Protein AF-A0A5J5EGK9-F1 (afdb_monomer)

pLDDT: mean 75.03, std 22.63, range [30.66, 98.19]

Structure (mmCIF, N/CA/C/O backbone):
data_AF-A0A5J5EGK9-F1
#
_entry.id   AF-A0A5J5EGK9-F1
#
loop_
_atom_site.group_PDB
_atom_site.id
_atom_site.type_symbol
_atom_site.label_atom_id
_atom_site.label_alt_id
_atom_site.label_comp_id
_atom_site.label_asym_id
_atom_site.label_entity_id
_atom_site.label_seq_id
_atom_site.pdbx_PDB_ins_code
_atom_site.Cartn_x
_atom_site.Cartn_y
_atom_site.Cartn_z
_atom_site.occupancy
_atom_site.B_iso_or_equiv
_atom_site.auth_seq_id
_atom_site.auth_comp_id
_atom_site.auth_asym_id
_atom_site.auth_atom_id
_atom_site.pdbx_PDB_model_num
ATOM 1 N N . MET A 1 1 ? -11.110 55.929 84.028 1.00 41.62 1 MET A N 1
ATOM 2 C CA . MET A 1 1 ? -9.892 56.363 83.319 1.00 41.62 1 MET A CA 1
ATOM 3 C C . MET A 1 1 ? -9.262 55.147 82.674 1.00 41.62 1 MET A C 1
ATOM 5 O O . MET A 1 1 ? -8.987 54.174 83.358 1.00 41.62 1 MET A O 1
ATOM 9 N N . GLU A 1 2 ? -9.199 55.216 81.350 1.00 43.38 2 GLU A N 1
ATOM 10 C CA . GLU A 1 2 ? -8.403 54.457 80.381 1.00 43.38 2 GLU A CA 1
ATOM 11 C C . GLU A 1 2 ? -7.395 53.422 80.916 1.00 43.38 2 GLU A C 1
ATOM 13 O O . GLU A 1 2 ? -6.501 53.747 81.693 1.00 43.38 2 GLU A O 1
ATOM 18 N N . LYS A 1 3 ? -7.433 52.211 80.342 1.00 43.94 3 LYS A N 1
ATOM 19 C CA . LYS A 1 3 ? -6.480 51.833 79.281 1.00 43.94 3 LYS A CA 1
ATOM 20 C C . LYS A 1 3 ? -6.901 50.543 78.570 1.00 43.94 3 LYS A C 1
ATOM 22 O O . LYS A 1 3 ? -6.962 49.467 79.154 1.00 43.94 3 LYS A O 1
ATOM 27 N N . SER A 1 4 ? -7.159 50.700 77.275 1.00 43.34 4 SER A N 1
ATOM 28 C CA . SER A 1 4 ? -7.196 49.655 76.257 1.00 43.34 4 SER A CA 1
ATOM 29 C C . SER A 1 4 ? -5.826 48.987 76.116 1.00 43.34 4 SER A C 1
ATOM 31 O O . SER A 1 4 ? -4.813 49.677 75.999 1.00 43.34 4 SER A O 1
ATOM 33 N N . GLY A 1 5 ? -5.801 47.658 76.048 1.00 41.91 5 GLY A N 1
ATOM 34 C CA . GLY A 1 5 ? -4.614 46.868 75.726 1.00 41.91 5 GLY A CA 1
ATOM 35 C C . GLY A 1 5 ? -4.986 45.754 74.757 1.00 41.91 5 GLY A C 1
ATOM 36 O O . GLY A 1 5 ? -5.412 44.680 75.164 1.00 41.91 5 GLY A O 1
ATOM 37 N N . PHE A 1 6 ? -4.867 46.065 73.471 1.00 45.25 6 PHE A N 1
ATOM 38 C CA . PHE A 1 6 ? -5.080 45.196 72.318 1.00 45.25 6 PHE A CA 1
ATOM 39 C C . PHE A 1 6 ? -4.176 43.948 72.409 1.00 45.25 6 PHE A C 1
ATOM 41 O O . PHE A 1 6 ? -2.959 44.080 72.540 1.00 45.25 6 PHE A O 1
ATOM 48 N N . LYS A 1 7 ? -4.748 42.739 72.327 1.00 49.31 7 LYS A N 1
ATOM 49 C CA . LYS A 1 7 ? -3.995 41.490 72.104 1.00 49.31 7 LYS A CA 1
ATOM 50 C C . LYS A 1 7 ? -4.376 40.927 70.729 1.00 49.31 7 LYS A C 1
ATOM 52 O O . LYS A 1 7 ? -5.567 40.741 70.487 1.00 49.31 7 LYS A O 1
ATOM 57 N N . PRO A 1 8 ? -3.409 40.668 69.833 1.00 44.78 8 PRO A N 1
ATOM 58 C CA . PRO A 1 8 ? -3.692 40.178 68.492 1.00 44.78 8 PRO A CA 1
ATOM 59 C C . PRO A 1 8 ? -4.171 38.724 68.530 1.00 44.78 8 PRO A C 1
ATOM 61 O O . PRO A 1 8 ? -3.620 37.878 69.235 1.00 44.78 8 PRO A O 1
ATOM 64 N N . GLN A 1 9 ? -5.211 38.454 67.751 1.00 51.97 9 GLN A N 1
ATOM 65 C CA . GLN A 1 9 ? -5.771 37.129 67.525 1.00 51.97 9 GLN A CA 1
ATOM 66 C C . GLN A 1 9 ? -4.841 36.355 66.568 1.00 51.97 9 GLN A C 1
ATOM 68 O O . GLN A 1 9 ? -4.438 36.914 65.546 1.00 51.97 9 GLN A O 1
ATOM 73 N N . PRO A 1 10 ? -4.457 35.100 66.864 1.00 42.69 10 PRO A N 1
ATOM 74 C CA . PRO A 1 10 ? -3.644 34.312 65.946 1.00 42.69 10 PRO A CA 1
ATOM 75 C C . PRO A 1 10 ? -4.467 33.930 64.710 1.00 42.69 10 PRO A C 1
ATOM 77 O O . PRO A 1 10 ? -5.582 33.422 64.823 1.00 42.69 10 PRO A O 1
ATOM 80 N N . ALA A 1 11 ? -3.900 34.178 63.528 1.00 46.06 11 ALA A N 1
ATOM 81 C CA . ALA A 1 11 ? -4.475 33.774 62.253 1.00 46.06 11 ALA A CA 1
ATOM 82 C C . ALA A 1 11 ? -4.680 32.244 62.210 1.00 46.06 11 ALA A C 1
ATOM 84 O O . ALA A 1 11 ? -3.767 31.500 62.590 1.00 46.06 11 ALA A O 1
ATOM 85 N N . PRO A 1 12 ? -5.833 31.743 61.733 1.00 42.22 12 PRO A N 1
ATOM 86 C CA . PRO A 1 12 ? -5.992 30.320 61.485 1.00 42.22 12 PRO A CA 1
ATOM 87 C C . PRO A 1 12 ? -5.062 29.903 60.341 1.00 42.22 12 PRO A C 1
ATOM 89 O O . PRO A 1 12 ? -5.097 30.455 59.241 1.00 42.22 12 PRO A O 1
ATOM 92 N N . ARG A 1 13 ? -4.200 28.924 60.633 1.00 38.34 13 ARG A N 1
ATOM 93 C CA . ARG A 1 13 ? -3.356 28.230 59.657 1.00 38.34 13 ARG A CA 1
ATOM 94 C C . ARG A 1 13 ? -4.220 27.734 58.499 1.00 38.34 13 ARG A C 1
ATOM 96 O O . ARG A 1 13 ? -5.204 27.035 58.724 1.00 38.34 13 ARG A O 1
ATOM 103 N N . ALA A 1 14 ? -3.803 28.056 57.277 1.00 36.41 14 ALA A N 1
ATOM 104 C CA . ALA A 1 14 ? -4.314 27.435 56.068 1.00 36.41 14 ALA A CA 1
ATOM 105 C C . ALA A 1 14 ? -4.171 25.911 56.191 1.00 36.41 14 ALA A C 1
ATOM 107 O O . ALA A 1 14 ? -3.059 25.384 56.271 1.00 36.41 14 ALA A O 1
ATOM 108 N N . ALA A 1 15 ? -5.301 25.211 56.238 1.00 36.25 15 ALA A N 1
ATOM 109 C CA . ALA A 1 15 ? -5.330 23.779 56.028 1.00 36.25 15 ALA A CA 1
ATOM 110 C C . ALA A 1 15 ? -5.012 23.536 54.549 1.00 36.25 15 ALA A C 1
ATOM 112 O O . ALA A 1 15 ? -5.828 23.821 53.674 1.00 36.25 15 ALA A O 1
ATOM 113 N N . GLN A 1 16 ? -3.809 23.034 54.273 1.00 33.97 16 GLN A N 1
ATOM 114 C CA . GLN A 1 16 ? -3.532 22.333 53.028 1.00 33.97 16 GLN A CA 1
ATOM 115 C C . GLN A 1 16 ? -4.429 21.096 53.008 1.00 33.97 16 GLN A C 1
ATOM 117 O O . GLN A 1 16 ? -4.158 20.105 53.681 1.00 33.97 16 GLN A O 1
ATOM 122 N N . THR A 1 17 ? -5.527 21.180 52.271 1.00 33.84 17 THR A N 1
ATOM 123 C CA . THR A 1 17 ? -6.252 20.004 51.808 1.00 33.84 17 THR A CA 1
ATOM 124 C C . THR A 1 17 ? -5.757 19.736 50.398 1.00 33.84 17 THR A C 1
ATOM 126 O O . THR A 1 17 ? -5.969 20.512 49.472 1.00 33.84 17 THR A O 1
ATOM 129 N N . SER A 1 18 ? -4.980 18.664 50.267 1.00 35.78 18 SER A N 1
ATOM 130 C CA . SER A 1 18 ? -4.624 18.089 48.982 1.00 35.78 18 SER A CA 1
ATOM 131 C C . SER A 1 18 ? -5.895 17.519 48.354 1.00 35.78 18 SER A C 1
ATOM 133 O O . SER A 1 18 ? -6.269 16.377 48.625 1.00 35.78 18 SER A O 1
ATOM 135 N N . GLU A 1 19 ? -6.573 18.301 47.524 1.00 32.28 19 GLU A N 1
ATOM 136 C CA . GLU A 1 19 ? -7.465 17.725 46.528 1.00 32.28 19 GLU A CA 1
ATOM 137 C C . GLU A 1 19 ? -6.589 17.155 45.416 1.00 32.28 19 GLU A C 1
ATOM 139 O O . GLU A 1 19 ? -6.051 17.861 44.563 1.00 32.28 19 GLU A O 1
ATOM 144 N N . VAL A 1 20 ? -6.403 15.837 45.472 1.00 34.94 20 VAL A N 1
ATOM 145 C CA . VAL A 1 20 ? -5.992 15.035 44.325 1.00 34.94 20 VAL A CA 1
ATOM 146 C C . VAL A 1 20 ? -7.117 15.172 43.303 1.00 34.94 20 VAL A C 1
ATOM 148 O O . VAL A 1 20 ? -8.106 14.443 43.334 1.00 34.94 20 VAL A O 1
ATOM 151 N N . GLY A 1 21 ? -6.999 16.193 42.455 1.00 30.66 21 GLY A N 1
ATOM 152 C CA . GLY A 1 21 ? -7.915 16.458 41.361 1.00 30.66 21 GLY A CA 1
ATOM 153 C C . GLY A 1 21 ? -7.884 15.296 40.379 1.00 30.66 21 GLY A C 1
ATOM 154 O O . GLY A 1 21 ? -7.006 15.219 39.520 1.00 30.66 21 GLY A O 1
ATOM 155 N N . GLY A 1 22 ? -8.855 14.391 40.503 1.00 33.22 22 GLY A N 1
ATOM 156 C CA . GLY A 1 22 ? -9.248 13.506 39.419 1.00 33.22 22 GLY A CA 1
ATOM 157 C C . GLY A 1 22 ? -9.642 14.378 38.235 1.00 33.22 22 GLY A C 1
ATOM 158 O O . GLY A 1 22 ? -10.652 15.079 38.277 1.00 33.22 22 GLY A O 1
ATOM 159 N N . SER A 1 23 ? -8.797 14.391 37.207 1.00 33.44 23 SER A N 1
ATOM 160 C CA . SER A 1 23 ? -9.032 15.139 35.978 1.00 33.44 23 SER A CA 1
ATOM 161 C C . SER A 1 23 ? -10.245 14.540 35.265 1.00 33.44 23 SER A C 1
ATOM 163 O O . SER A 1 23 ? -10.144 13.565 34.524 1.00 33.44 23 SER A O 1
ATOM 165 N N . SER A 1 24 ? -11.422 15.099 35.539 1.00 36.22 24 SER A N 1
ATOM 166 C CA . SER A 1 24 ? -12.621 14.874 34.743 1.00 36.22 24 SER A CA 1
ATOM 167 C C . SER A 1 24 ? -12.403 15.548 33.392 1.00 36.22 24 SER A C 1
ATOM 169 O O . SER A 1 24 ? -12.547 16.765 33.266 1.00 36.22 24 SER A O 1
ATOM 171 N N . PHE A 1 25 ? -12.043 14.765 32.377 1.00 38.03 25 PHE A N 1
ATOM 172 C CA . PHE A 1 25 ? -12.014 15.234 30.997 1.00 38.03 25 PHE A CA 1
ATOM 173 C C . PHE A 1 25 ? -13.443 15.561 30.546 1.00 38.03 25 PHE A C 1
ATOM 175 O O . PHE A 1 25 ? -14.238 14.679 30.228 1.00 38.03 25 PHE A O 1
ATOM 182 N N . ILE A 1 26 ? -13.778 16.851 30.532 1.00 38.06 26 ILE A N 1
ATOM 183 C CA . ILE A 1 26 ? -14.996 17.362 29.905 1.00 38.06 26 ILE A CA 1
ATOM 184 C C . ILE A 1 26 ? -14.695 17.523 28.414 1.00 38.06 26 ILE A C 1
ATOM 186 O O . ILE A 1 26 ? -14.040 18.480 28.004 1.00 38.06 26 ILE A O 1
ATOM 190 N N . VAL A 1 27 ? -15.175 16.591 27.593 1.00 39.44 27 VAL A N 1
ATOM 191 C CA . VAL A 1 27 ? -15.172 16.754 26.135 1.00 39.44 27 VAL A CA 1
ATOM 192 C C . VAL A 1 27 ? -16.371 17.629 25.766 1.00 39.44 27 VAL A C 1
ATOM 194 O O . VAL A 1 27 ? -17.510 17.169 25.770 1.00 39.44 27 VAL A O 1
ATOM 197 N N . ARG A 1 28 ? -16.137 18.917 25.483 1.00 35.97 28 ARG A N 1
ATOM 198 C CA . ARG A 1 28 ? -17.169 19.803 24.925 1.00 35.97 28 ARG A CA 1
ATOM 199 C C . ARG A 1 28 ? -17.308 19.528 23.430 1.00 35.97 28 ARG A C 1
ATOM 201 O O . ARG A 1 28 ? -16.495 19.995 22.639 1.00 35.97 28 ARG A O 1
ATOM 208 N N . PHE A 1 29 ? -18.359 18.811 23.047 1.00 37.28 29 PHE A N 1
ATOM 209 C CA . PHE A 1 29 ? -18.823 18.800 21.664 1.00 37.28 29 PHE A CA 1
ATOM 210 C C . PHE A 1 29 ? -19.570 20.104 21.394 1.00 37.28 29 PHE A C 1
ATOM 212 O O . PHE A 1 29 ? -20.720 20.267 21.794 1.00 37.28 29 PHE A O 1
ATOM 219 N N . THR A 1 30 ? -18.933 21.053 20.712 1.00 34.50 30 THR A N 1
ATOM 220 C CA . THR A 1 30 ? -19.665 22.161 20.094 1.00 34.50 30 THR A CA 1
ATOM 221 C C . THR A 1 30 ? -20.357 21.633 18.844 1.00 34.50 30 THR A C 1
ATOM 223 O O . THR A 1 30 ? -19.781 21.637 17.756 1.00 34.50 30 THR A O 1
ATOM 226 N N . SER A 1 31 ? -21.584 21.143 19.010 1.00 34.41 31 SER A N 1
ATOM 227 C CA . SER A 1 31 ? -22.504 20.939 17.897 1.00 34.41 31 SER A CA 1
ATOM 228 C C . SER A 1 31 ? -23.078 22.295 17.486 1.00 34.41 31 SER A C 1
ATOM 230 O O . SER A 1 31 ? -23.705 22.995 18.283 1.00 34.41 31 SER A O 1
ATOM 232 N N . LEU A 1 32 ? -22.830 22.695 16.240 1.00 44.56 32 LEU A N 1
ATOM 233 C CA . LEU A 1 32 ? -23.492 23.829 15.606 1.00 44.56 32 LEU A CA 1
ATOM 234 C C . LEU A 1 32 ? -24.955 23.458 15.337 1.00 44.56 32 LEU A C 1
ATOM 236 O O . LEU A 1 32 ? -25.253 22.824 14.331 1.00 44.56 32 LEU A O 1
ATOM 240 N N . SER A 1 33 ? -25.843 23.855 16.249 1.00 39.38 33 SER A N 1
ATOM 241 C CA . SER A 1 33 ? -27.171 24.457 16.017 1.00 39.38 33 SER A CA 1
ATOM 242 C C . SER A 1 33 ? -28.180 24.065 17.105 1.00 39.38 33 SER A C 1
ATOM 244 O O . SER A 1 33 ? -28.499 22.901 17.292 1.00 39.38 33 SER A O 1
ATOM 246 N N . MET A 1 34 ? -28.644 25.107 17.806 1.00 48.09 34 MET A N 1
ATOM 247 C CA . MET A 1 34 ? -29.865 25.229 18.612 1.00 48.09 34 MET A CA 1
ATOM 248 C C . MET A 1 34 ? -30.328 24.008 19.417 1.00 48.09 34 MET A C 1
ATOM 250 O O . MET A 1 34 ? -31.012 23.153 18.871 1.00 48.09 34 MET A O 1
ATOM 254 N N . LEU A 1 35 ? -30.095 24.027 20.736 1.00 41.25 35 LEU A N 1
ATOM 255 C CA . LEU A 1 35 ? -31.026 23.518 21.754 1.00 41.25 35 LEU A CA 1
ATOM 256 C C . LEU A 1 35 ? -30.636 24.042 23.149 1.00 41.25 35 LEU A C 1
ATOM 258 O O . LEU A 1 35 ? -29.490 24.410 23.393 1.00 41.25 35 LEU A O 1
ATOM 262 N N . ASP A 1 36 ? -31.655 24.149 23.997 1.00 39.81 36 ASP A N 1
ATOM 263 C CA . ASP A 1 36 ? -31.731 24.815 25.298 1.00 39.81 36 ASP A CA 1
ATOM 264 C C . ASP A 1 36 ? -30.533 24.661 26.248 1.00 39.81 36 ASP A C 1
ATOM 266 O O . ASP A 1 36 ? -30.006 23.577 26.486 1.00 39.81 36 ASP A O 1
ATOM 270 N N . THR A 1 37 ? -30.195 25.768 26.913 1.00 47.00 37 THR A N 1
ATOM 271 C CA . THR A 1 37 ? -29.187 25.881 27.974 1.00 47.00 37 THR A CA 1
ATOM 272 C C . THR A 1 37 ? -29.644 25.230 29.283 1.00 47.00 37 THR A C 1
ATOM 274 O O . THR A 1 37 ? -29.945 25.916 30.262 1.00 47.00 37 THR A O 1
ATOM 277 N N . ASN A 1 38 ? -29.681 23.900 29.317 1.00 48.16 38 ASN A N 1
ATOM 278 C CA . ASN A 1 38 ? -29.778 23.128 30.560 1.00 48.16 38 ASN A CA 1
ATOM 279 C C . ASN A 1 38 ? -28.818 21.922 30.539 1.00 48.16 38 ASN A C 1
ATOM 281 O O . ASN A 1 38 ? -29.156 20.817 30.968 1.00 48.16 38 ASN A O 1
ATOM 285 N N . ASP A 1 39 ? -27.611 22.145 30.010 1.00 51.91 39 ASP A N 1
ATOM 286 C CA . ASP A 1 39 ? -26.565 21.134 29.852 1.00 51.91 39 ASP A CA 1
ATOM 287 C C . ASP A 1 39 ? -26.000 20.707 31.210 1.00 51.91 39 ASP A C 1
ATOM 289 O O . ASP A 1 39 ? -25.042 21.277 31.743 1.00 51.91 39 ASP A O 1
ATOM 293 N N . LYS A 1 40 ? -26.572 19.640 31.771 1.00 54.06 40 LYS A N 1
ATOM 294 C CA . LYS A 1 40 ? -25.811 18.789 32.685 1.00 54.06 40 LYS A CA 1
ATOM 295 C C . LYS A 1 40 ? -24.644 18.199 31.888 1.00 54.06 40 LYS A C 1
ATOM 297 O O . LYS A 1 40 ? -24.883 17.691 30.795 1.00 54.06 40 LYS A O 1
ATOM 302 N N . PRO A 1 41 ? -23.404 18.229 32.405 1.00 54.59 41 PRO A N 1
ATOM 303 C CA . PRO A 1 41 ? -22.287 17.589 31.730 1.00 54.59 41 PRO A CA 1
ATOM 304 C C . PRO A 1 41 ? -22.597 16.099 31.567 1.00 54.59 41 PRO A C 1
ATOM 306 O O . PRO A 1 41 ? -22.691 15.365 32.552 1.00 54.59 41 PRO A O 1
ATOM 309 N N . THR A 1 42 ? -22.792 15.667 30.324 1.00 56.66 42 THR A N 1
ATOM 310 C CA . THR A 1 42 ? -22.979 14.261 29.974 1.00 56.66 42 THR A CA 1
ATOM 311 C C . THR A 1 42 ? -21.678 13.536 30.286 1.00 56.66 42 THR A C 1
ATOM 313 O O . THR A 1 42 ? -20.668 13.717 29.606 1.00 56.66 42 THR A O 1
ATOM 316 N N . THR A 1 43 ? -21.660 12.758 31.363 1.00 64.12 43 THR A N 1
ATOM 317 C CA . THR A 1 43 ? -20.511 11.918 31.697 1.00 64.12 43 THR A CA 1
ATOM 318 C C . THR A 1 43 ? -20.403 10.797 30.667 1.00 64.12 43 THR A C 1
ATOM 320 O O . THR A 1 43 ? -21.417 10.247 30.238 1.00 64.12 43 THR A O 1
ATOM 323 N N . ILE A 1 44 ? -19.177 10.437 30.268 1.00 64.00 44 ILE A N 1
ATOM 324 C CA . ILE A 1 44 ? -18.921 9.382 29.264 1.00 64.00 44 ILE A CA 1
ATOM 325 C C . ILE A 1 44 ? -19.618 8.059 29.636 1.00 64.00 44 ILE A C 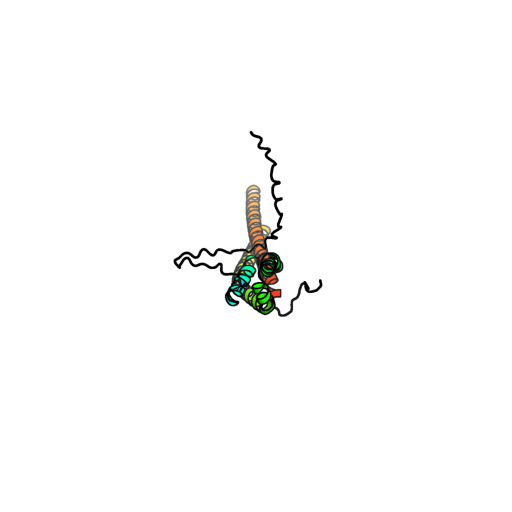1
ATOM 327 O O . ILE A 1 44 ? -20.024 7.303 28.760 1.00 64.00 44 ILE A O 1
ATOM 331 N N . ASP A 1 45 ? -19.851 7.813 30.926 1.00 66.44 45 ASP A N 1
ATOM 332 C CA . ASP A 1 45 ? -20.572 6.637 31.423 1.00 66.44 45 ASP A CA 1
ATOM 333 C C . ASP A 1 45 ? -22.058 6.569 31.021 1.00 66.44 45 ASP A C 1
ATOM 335 O O . ASP A 1 45 ? -22.670 5.510 31.145 1.00 66.44 45 ASP A O 1
ATOM 339 N N . THR A 1 46 ? -22.641 7.669 30.540 1.00 75.44 46 THR A N 1
ATOM 340 C CA . THR A 1 46 ? -24.026 7.728 30.033 1.00 75.44 46 THR A CA 1
ATOM 341 C C . THR A 1 46 ? -24.117 7.584 28.513 1.00 75.44 46 THR A C 1
ATOM 343 O O . THR A 1 46 ? -25.218 7.549 27.964 1.00 75.44 46 THR A O 1
ATOM 346 N N . ILE A 1 47 ? -22.973 7.481 27.826 1.00 81.25 47 ILE A N 1
ATOM 347 C CA . ILE A 1 47 ? -22.920 7.291 26.377 1.00 81.25 47 ILE A CA 1
ATOM 348 C C . ILE A 1 47 ? -23.356 5.852 26.039 1.00 81.25 47 ILE A C 1
ATOM 350 O O . ILE A 1 47 ? -22.827 4.903 26.625 1.00 81.25 47 ILE A O 1
ATOM 354 N N . PRO A 1 48 ? -24.287 5.666 25.083 1.00 87.19 48 PRO A N 1
ATOM 355 C CA . PRO A 1 48 ? -24.660 4.353 24.568 1.00 87.19 48 PRO A CA 1
ATOM 356 C C . PRO A 1 48 ? -23.454 3.526 24.108 1.00 87.19 48 PRO A C 1
ATOM 358 O O . PRO A 1 48 ? -22.495 4.053 23.538 1.00 87.19 48 PRO A O 1
ATOM 361 N N . VAL A 1 49 ? -23.518 2.210 24.317 1.00 86.44 49 VAL A N 1
ATOM 362 C CA . VAL A 1 49 ? -22.430 1.278 23.974 1.00 86.44 49 VAL A CA 1
ATOM 363 C C . VAL A 1 49 ? -22.075 1.355 22.490 1.00 86.44 49 VAL A C 1
ATOM 365 O O . VAL A 1 49 ? -20.899 1.285 22.139 1.00 86.44 49 VAL A O 1
ATOM 368 N N . GLU A 1 50 ? -23.065 1.553 21.627 1.00 88.44 50 GLU A N 1
ATOM 369 C CA . GLU A 1 50 ? -22.902 1.674 20.178 1.00 88.44 50 GLU A CA 1
ATOM 370 C C . GLU A 1 50 ? -22.015 2.874 19.821 1.00 88.44 50 GLU A C 1
ATOM 372 O O . GLU A 1 50 ? -21.076 2.744 19.039 1.00 88.44 50 GLU A O 1
ATOM 377 N N . ILE A 1 51 ? -22.239 4.015 20.479 1.00 89.31 51 ILE A N 1
ATOM 378 C CA . ILE A 1 51 ? -21.439 5.227 20.271 1.00 89.31 51 ILE A CA 1
ATOM 379 C C . ILE A 1 51 ? -20.013 5.021 20.801 1.00 89.31 51 ILE A C 1
ATOM 381 O O . ILE A 1 51 ? -19.052 5.434 20.154 1.00 89.31 51 ILE A O 1
ATOM 385 N N . LEU A 1 52 ? -19.843 4.334 21.937 1.00 88.25 52 LEU A N 1
ATOM 386 C CA . LEU A 1 52 ? -18.511 3.989 22.452 1.00 88.25 52 LEU A CA 1
ATOM 387 C C . LEU A 1 52 ? -17.747 3.062 21.494 1.00 88.25 52 LEU A C 1
ATOM 389 O O . LEU A 1 52 ? -16.549 3.253 21.291 1.00 88.25 52 LEU A O 1
ATOM 393 N N . LEU A 1 53 ? -18.418 2.081 20.883 1.00 89.62 53 LEU A N 1
ATOM 394 C CA . LEU A 1 53 ? -17.812 1.200 19.879 1.00 89.62 53 LEU A CA 1
ATOM 395 C C . LEU A 1 53 ? -17.358 1.972 18.639 1.00 89.62 53 LEU A C 1
ATOM 397 O O . LEU A 1 53 ? -16.285 1.681 18.106 1.00 89.62 53 LEU A O 1
ATOM 401 N N . ASP A 1 54 ? -18.137 2.955 18.199 1.00 90.31 54 ASP A N 1
ATOM 402 C CA . ASP A 1 54 ? -17.781 3.778 17.046 1.00 90.31 54 ASP A CA 1
ATOM 403 C C . ASP A 1 54 ? -16.632 4.743 17.360 1.00 90.31 54 ASP A C 1
ATOM 405 O O . ASP A 1 54 ? -15.708 4.848 16.556 1.00 90.31 54 ASP A O 1
ATOM 409 N N . ILE A 1 55 ? -16.592 5.340 18.557 1.00 89.75 55 ILE A N 1
ATOM 410 C CA . ILE A 1 55 ? -15.432 6.127 19.012 1.00 89.75 55 ILE A CA 1
ATOM 411 C C . ILE A 1 55 ? -14.166 5.262 19.008 1.00 89.75 55 ILE A C 1
ATOM 413 O O . ILE A 1 55 ? -13.145 5.659 18.451 1.00 89.75 55 ILE A O 1
ATOM 417 N N . ILE A 1 56 ? -14.222 4.059 19.589 1.00 88.81 56 ILE A N 1
ATOM 418 C CA . ILE A 1 56 ? -13.065 3.153 19.625 1.00 88.81 56 ILE A CA 1
ATOM 419 C C . ILE A 1 56 ? -12.664 2.730 18.202 1.00 88.81 56 ILE A C 1
ATOM 421 O O . ILE A 1 56 ? -11.473 2.646 17.914 1.00 88.81 56 ILE A O 1
ATOM 425 N N . ALA A 1 57 ? -13.620 2.486 17.300 1.00 89.56 57 ALA A N 1
ATOM 426 C CA . ALA A 1 57 ? -13.315 2.175 15.903 1.00 89.56 57 ALA A CA 1
ATOM 427 C C . ALA A 1 57 ? -12.590 3.326 15.198 1.00 89.56 57 ALA A C 1
ATOM 429 O O . ALA A 1 57 ? -11.613 3.076 14.497 1.00 89.56 57 ALA A O 1
ATOM 430 N N . VAL A 1 58 ? -13.027 4.571 15.409 1.00 89.38 58 VAL A N 1
ATOM 431 C CA . VAL A 1 58 ? -12.358 5.759 14.858 1.00 89.38 58 VAL A CA 1
ATOM 432 C C . VAL A 1 58 ? -10.925 5.859 15.379 1.00 89.38 58 VAL A C 1
ATOM 434 O O . VAL A 1 58 ? -10.004 5.981 14.577 1.00 89.38 58 VAL A O 1
ATOM 437 N N . LEU A 1 59 ? -10.719 5.699 16.689 1.00 87.31 59 LEU A N 1
ATOM 438 C CA . LEU A 1 59 ? -9.379 5.713 17.292 1.00 87.31 59 LEU A CA 1
ATOM 439 C C . LEU A 1 59 ? -8.473 4.597 16.749 1.00 87.31 59 LEU A C 1
ATOM 441 O O . LEU A 1 59 ? -7.266 4.777 16.619 1.00 87.31 59 LEU A O 1
ATOM 445 N N . LEU A 1 60 ? -9.040 3.435 16.417 1.00 85.75 60 LEU A N 1
ATOM 446 C CA . LEU A 1 60 ? -8.291 2.356 15.771 1.00 85.75 60 LEU A CA 1
ATOM 447 C C . LEU A 1 60 ? -7.931 2.684 14.315 1.00 85.75 60 LEU A C 1
ATOM 449 O O . LEU A 1 60 ? -6.926 2.173 13.829 1.00 85.75 60 LEU A O 1
ATOM 453 N N . HIS A 1 61 ? -8.719 3.512 13.622 1.00 83.00 61 HIS A N 1
ATOM 454 C CA . HIS A 1 61 ? -8.458 3.911 12.235 1.00 83.00 61 HIS A CA 1
ATOM 455 C C . HIS A 1 61 ? -7.368 4.982 12.092 1.00 83.00 61 HIS A C 1
ATOM 457 O O . HIS A 1 61 ? -6.706 4.991 11.053 1.00 83.00 61 HIS A O 1
ATOM 463 N N . GLU A 1 62 ? -7.162 5.847 13.093 1.00 76.69 62 GLU A N 1
ATOM 464 C CA . GLU A 1 62 ? -6.214 6.977 13.018 1.00 76.69 62 GLU A CA 1
ATOM 465 C C . GLU A 1 62 ? -4.744 6.539 12.867 1.00 76.69 62 GLU A C 1
ATOM 467 O O . GLU A 1 62 ? -4.032 7.093 12.036 1.00 76.69 62 GLU A O 1
ATOM 472 N N . GLU A 1 63 ? -4.309 5.495 13.580 1.00 69.00 63 GLU A N 1
ATOM 473 C CA . GLU A 1 63 ? -2.884 5.104 13.675 1.00 69.00 63 GLU A CA 1
ATOM 474 C C . GLU A 1 63 ? -2.553 3.757 13.011 1.00 69.00 63 GLU A C 1
ATOM 476 O O . GLU A 1 63 ? -1.499 3.156 13.227 1.00 69.00 63 GLU A O 1
ATOM 481 N N . LEU A 1 64 ? -3.459 3.238 12.183 1.00 64.69 64 LEU A N 1
ATOM 482 C CA . LEU A 1 64 ? -3.283 1.945 11.507 1.00 64.69 64 LEU A CA 1
ATOM 483 C C . LEU A 1 64 ? -2.124 1.927 10.496 1.00 64.69 64 LEU A C 1
ATOM 485 O O . LEU A 1 64 ? -1.686 0.850 10.083 1.00 64.69 64 LEU A O 1
ATOM 489 N N . ASP A 1 65 ? -1.640 3.099 10.086 1.00 64.50 65 ASP A N 1
ATOM 490 C CA . ASP A 1 65 ? -0.501 3.227 9.178 1.00 64.50 65 ASP A CA 1
ATOM 491 C C . ASP A 1 65 ? 0.852 3.030 9.890 1.00 64.50 65 ASP A C 1
ATOM 493 O O . ASP A 1 65 ? 1.778 2.525 9.254 1.00 64.50 65 ASP A O 1
ATOM 497 N N . ASP A 1 66 ? 0.918 3.269 11.207 1.00 62.25 66 ASP A N 1
ATOM 498 C CA . ASP A 1 66 ? 2.123 3.142 12.050 1.00 62.25 66 ASP A CA 1
ATOM 499 C C . ASP A 1 66 ? 2.146 1.839 12.882 1.00 62.25 66 ASP A C 1
ATOM 501 O O . ASP A 1 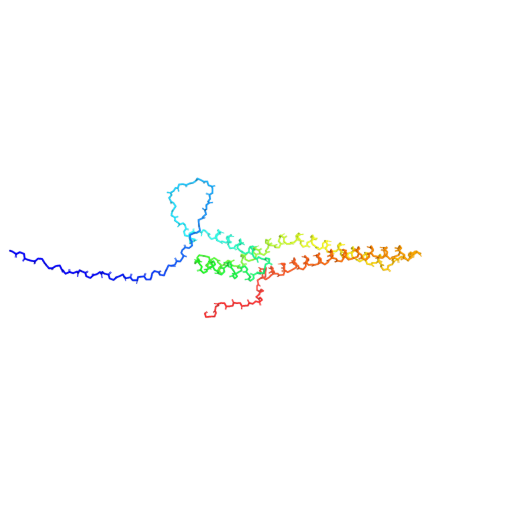66 ? 2.947 1.656 13.807 1.00 62.25 66 ASP A O 1
ATOM 505 N N . GLY A 1 67 ? 1.273 0.892 12.524 1.00 62.00 67 GLY A N 1
ATOM 506 C CA . GLY A 1 67 ? 1.193 -0.445 13.106 1.00 62.00 67 GLY A CA 1
ATOM 507 C C . GLY A 1 67 ? 0.139 -0.590 14.206 1.00 62.00 67 GLY A C 1
ATOM 508 O O . GLY A 1 67 ? -0.131 0.306 14.999 1.00 62.00 67 GLY A O 1
ATOM 509 N N . ASN A 1 68 ? -0.453 -1.782 14.283 1.00 64.06 68 ASN A N 1
ATOM 510 C CA . ASN A 1 68 ? -1.592 -2.073 15.159 1.00 64.06 68 ASN A CA 1
ATOM 511 C C . ASN A 1 68 ? -1.338 -1.818 16.650 1.00 64.06 68 ASN A C 1
ATOM 513 O O . ASN A 1 68 ? -2.243 -1.398 17.373 1.00 64.06 68 ASN A O 1
ATOM 517 N N . ASP A 1 69 ? -0.121 -2.098 17.115 1.00 69.44 69 ASP A N 1
ATOM 518 C CA . ASP A 1 69 ? 0.245 -1.924 18.522 1.00 69.44 69 ASP A CA 1
ATOM 519 C C . ASP A 1 69 ? 0.309 -0.441 18.905 1.00 69.44 69 ASP A C 1
ATOM 521 O O . ASP A 1 69 ? 0.075 -0.090 20.063 1.00 69.44 69 ASP A O 1
ATOM 525 N N . THR A 1 70 ? 0.564 0.437 17.932 1.00 73.94 70 THR A N 1
ATOM 526 C CA . THR A 1 70 ? 0.624 1.888 18.116 1.00 73.94 70 THR A CA 1
ATOM 527 C C . THR A 1 70 ? -0.760 2.442 18.439 1.00 73.94 70 THR A C 1
ATOM 529 O O . THR A 1 70 ? -0.924 3.061 19.490 1.00 73.94 70 THR A O 1
ATOM 532 N N . ALA A 1 71 ? -1.777 2.113 17.635 1.00 75.88 71 ALA A N 1
ATOM 533 C CA . ALA A 1 71 ? -3.155 2.557 17.864 1.00 75.88 71 ALA A CA 1
ATOM 534 C C . ALA A 1 71 ? -3.681 2.138 19.250 1.00 75.88 71 ALA A C 1
ATOM 536 O O . ALA A 1 71 ? -4.255 2.935 19.999 1.00 75.88 71 ALA A O 1
ATOM 537 N N . ILE A 1 72 ? -3.430 0.880 19.632 1.00 81.12 72 ILE A N 1
ATOM 538 C CA . ILE A 1 72 ? -3.863 0.354 20.930 1.00 81.12 72 ILE A CA 1
ATOM 539 C C . ILE A 1 72 ? -3.124 1.053 22.074 1.00 81.12 72 ILE A C 1
ATOM 541 O O . ILE A 1 72 ? -3.752 1.452 23.057 1.00 81.12 72 ILE A O 1
ATOM 545 N N . ARG A 1 73 ? -1.802 1.209 21.964 1.00 81.94 73 ARG A N 1
ATOM 546 C CA . ARG A 1 73 ? -0.974 1.785 23.027 1.00 81.94 73 ARG A CA 1
ATOM 547 C C . ARG A 1 73 ? -1.221 3.278 23.223 1.00 81.94 73 ARG A C 1
ATOM 549 O O . ARG A 1 73 ? -1.253 3.723 24.366 1.00 81.94 73 ARG A O 1
ATOM 556 N N . ILE A 1 74 ? -1.372 4.031 22.137 1.00 82.25 74 ILE A N 1
ATOM 557 C CA . ILE A 1 74 ? -1.464 5.495 22.177 1.00 82.25 74 ILE A CA 1
ATOM 558 C C . ILE A 1 74 ? -2.891 5.958 22.473 1.00 82.25 74 ILE A C 1
ATOM 560 O O . ILE A 1 74 ? -3.067 6.879 23.266 1.00 82.25 74 ILE A O 1
ATOM 564 N N . HIS A 1 75 ? -3.910 5.306 21.907 1.00 83.38 75 HIS A N 1
ATOM 565 C CA . HIS A 1 75 ? -5.290 5.786 22.027 1.00 83.38 75 HIS A CA 1
ATOM 566 C C . HIS A 1 75 ? -6.130 4.911 22.948 1.00 83.38 75 HIS A C 1
ATOM 568 O O . HIS A 1 75 ? -6.769 5.404 23.879 1.00 83.38 75 HIS A O 1
ATOM 574 N N . ILE A 1 76 ? -6.118 3.595 22.725 1.00 84.56 76 ILE A N 1
ATOM 575 C CA . ILE A 1 76 ? -7.070 2.707 23.398 1.00 84.56 76 ILE A CA 1
ATOM 576 C C . ILE A 1 76 ? -6.722 2.500 24.870 1.00 84.56 76 ILE A C 1
ATOM 578 O O . ILE A 1 76 ? -7.619 2.541 25.712 1.00 84.56 76 ILE A O 1
ATOM 582 N N . LEU A 1 77 ? -5.449 2.282 25.213 1.00 85.31 77 LEU A N 1
ATOM 583 C CA . LEU A 1 77 ? -5.046 2.086 26.607 1.00 85.31 77 LEU A CA 1
ATOM 584 C C . LEU A 1 77 ? -5.369 3.316 27.474 1.00 85.31 77 LEU A C 1
ATOM 586 O O . LEU A 1 77 ? -6.091 3.139 28.460 1.00 85.31 77 LEU A O 1
ATOM 590 N N . PRO A 1 78 ? -4.961 4.552 27.121 1.00 85.69 78 PRO A N 1
ATOM 591 C CA . PRO A 1 78 ? -5.332 5.730 27.903 1.00 85.69 78 PRO A CA 1
ATOM 592 C C . PRO A 1 78 ? -6.845 5.924 28.002 1.00 85.69 78 PRO A C 1
ATOM 594 O O . PRO A 1 78 ? -7.355 6.219 29.082 1.00 85.69 78 PRO A O 1
ATOM 597 N N . PHE A 1 79 ? -7.583 5.681 26.914 1.00 84.31 79 PHE A N 1
ATOM 598 C CA . PHE A 1 79 ? -9.037 5.834 26.912 1.00 84.31 79 PHE A CA 1
ATOM 599 C C . PHE A 1 79 ? -9.737 4.823 27.833 1.00 84.31 79 PHE A C 1
ATOM 601 O O . PHE A 1 79 ? -10.668 5.177 28.559 1.00 84.31 79 PHE A O 1
ATOM 608 N N . ARG A 1 80 ? -9.236 3.582 27.892 1.00 86.62 80 ARG A N 1
ATOM 609 C CA . ARG A 1 80 ? -9.698 2.563 28.850 1.00 86.62 80 ARG A CA 1
ATOM 610 C C . ARG A 1 80 ? -9.396 2.939 30.298 1.00 86.62 80 ARG A C 1
ATOM 612 O O . ARG A 1 80 ? -10.216 2.654 31.165 1.00 86.62 80 ARG A O 1
ATOM 619 N N . HIS A 1 81 ? -8.238 3.542 30.569 1.00 84.06 81 HIS A N 1
ATOM 620 C CA . HIS A 1 81 ? -7.883 3.990 31.919 1.00 84.06 81 HIS A CA 1
ATOM 621 C C . HIS A 1 81 ? -8.715 5.194 32.369 1.00 84.06 81 HIS A C 1
ATOM 623 O O . HIS A 1 81 ? -9.052 5.294 33.545 1.00 84.06 81 HIS A O 1
ATOM 629 N N . ALA A 1 82 ? -9.073 6.078 31.438 1.00 83.44 82 ALA A N 1
ATOM 630 C CA . ALA A 1 82 ? -9.867 7.267 31.723 1.00 83.44 82 ALA A CA 1
ATOM 631 C C . ALA A 1 82 ? -11.372 6.979 31.880 1.00 83.44 82 ALA A C 1
ATOM 633 O O . ALA A 1 82 ? -12.063 7.751 32.542 1.00 83.44 82 ALA A O 1
ATOM 634 N N . CYS A 1 83 ? -11.897 5.897 31.288 1.00 83.75 83 CYS A N 1
ATOM 635 C CA . CYS A 1 83 ? -13.329 5.600 31.300 1.00 83.75 83 CYS A CA 1
ATOM 636 C C . CYS A 1 83 ? -13.657 4.121 31.619 1.00 83.75 83 CYS A C 1
ATOM 638 O O . CYS A 1 83 ? -13.406 3.228 30.799 1.00 83.75 83 CYS A O 1
ATOM 640 N N . PRO A 1 84 ? -14.332 3.841 32.754 1.00 86.19 84 PRO A N 1
ATOM 641 C CA . PRO A 1 84 ? -14.781 2.493 33.106 1.00 86.19 84 PRO A CA 1
ATOM 642 C C . PRO A 1 84 ? -15.755 1.874 32.093 1.00 86.19 84 PRO A C 1
ATOM 644 O O . PRO A 1 84 ? -15.706 0.664 31.856 1.00 86.19 84 PRO A O 1
ATOM 647 N N . ALA A 1 85 ? -16.639 2.671 31.479 1.00 86.38 85 ALA A N 1
ATOM 648 C CA . ALA A 1 85 ? -17.538 2.178 30.435 1.00 86.38 85 ALA A CA 1
ATOM 649 C C . ALA A 1 85 ? -16.760 1.662 29.214 1.00 86.38 85 ALA A C 1
ATOM 651 O O . ALA A 1 85 ? -17.025 0.554 28.747 1.00 86.38 85 ALA A O 1
ATOM 652 N N . VAL A 1 86 ? -15.735 2.394 28.770 1.00 86.12 86 VAL A N 1
ATOM 653 C CA . VAL A 1 86 ? -14.839 1.981 27.677 1.00 86.12 86 VAL A CA 1
ATOM 654 C C . VAL A 1 86 ? -14.079 0.709 28.037 1.00 86.12 86 VAL A C 1
ATOM 656 O O . VAL A 1 86 ? -13.982 -0.194 27.207 1.00 86.12 86 VAL A O 1
ATOM 659 N N . LEU A 1 87 ? -13.576 0.586 29.271 1.00 87.00 87 LEU A N 1
ATOM 660 C CA . LEU A 1 87 ? -12.923 -0.642 29.730 1.00 87.00 87 LEU A CA 1
ATOM 661 C C . LEU A 1 87 ? -13.855 -1.858 29.610 1.00 87.00 87 LEU A C 1
ATOM 663 O O . LEU A 1 87 ? -13.431 -2.900 29.099 1.00 87.00 87 LEU A O 1
ATOM 667 N N . ARG A 1 88 ? -15.116 -1.729 30.042 1.00 87.56 88 ARG A N 1
ATOM 668 C CA . ARG A 1 88 ? -16.119 -2.797 29.905 1.00 87.56 88 ARG A CA 1
ATOM 669 C C . ARG A 1 88 ? -16.363 -3.122 28.434 1.00 87.56 88 ARG A C 1
ATOM 671 O O . ARG A 1 88 ? -16.184 -4.271 28.038 1.00 87.56 88 ARG A O 1
ATOM 678 N N . VAL A 1 89 ? -16.682 -2.116 27.619 1.00 87.38 89 VAL A N 1
ATOM 679 C CA . VAL A 1 89 ? -16.948 -2.288 26.182 1.00 87.38 89 VAL A CA 1
ATOM 680 C C . VAL A 1 89 ? -15.774 -2.974 25.481 1.00 87.38 89 VAL A C 1
ATOM 682 O O . VAL A 1 89 ? -15.967 -3.963 24.777 1.00 87.38 89 VAL A O 1
ATOM 685 N N . TRP A 1 90 ? -14.542 -2.531 25.731 1.00 87.06 90 TRP A N 1
ATOM 686 C CA . TRP A 1 90 ? -13.342 -3.146 25.166 1.00 87.06 90 TRP A CA 1
ATOM 687 C C . TRP A 1 90 ? -13.188 -4.616 25.573 1.00 87.06 90 TRP A C 1
ATOM 689 O O . TRP A 1 90 ? -12.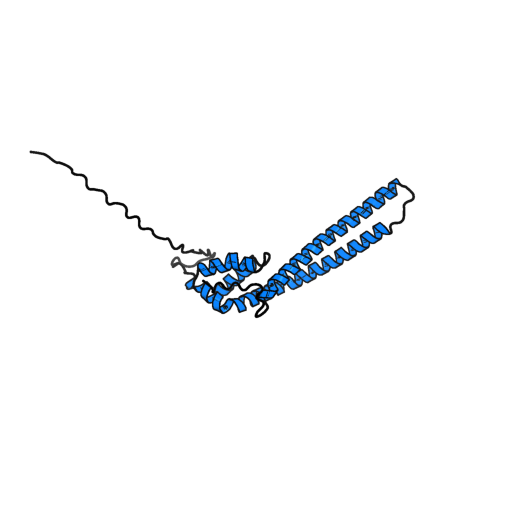900 -5.474 24.737 1.00 87.06 90 TRP A O 1
ATOM 699 N N . THR A 1 91 ? -13.407 -4.926 26.850 1.00 87.00 91 THR A N 1
ATOM 700 C CA . THR A 1 91 ? -13.261 -6.291 27.376 1.00 87.00 91 THR A CA 1
ATOM 701 C C . THR A 1 91 ? -14.224 -7.266 26.693 1.00 87.00 91 THR A C 1
ATOM 703 O O . THR A 1 91 ? -13.819 -8.376 26.348 1.00 87.00 91 THR A O 1
ATOM 706 N N . PHE A 1 92 ? -15.464 -6.844 26.428 1.00 86.44 92 PHE A N 1
ATOM 707 C CA . PHE A 1 92 ? -16.481 -7.699 25.807 1.00 86.44 92 PHE A CA 1
ATOM 708 C C . PHE A 1 92 ? -16.446 -7.699 24.272 1.00 86.44 92 PHE A C 1
ATOM 710 O O . PHE A 1 92 ? -16.738 -8.726 23.659 1.00 86.44 92 PHE A O 1
ATOM 717 N N . HIS A 1 93 ? -16.068 -6.585 23.637 1.00 86.38 93 HIS A N 1
ATOM 718 C CA . HIS A 1 93 ? -16.253 -6.393 22.193 1.00 86.38 93 HIS A CA 1
ATOM 719 C C . HIS A 1 93 ? -14.960 -6.247 21.384 1.00 86.38 93 HIS A C 1
ATOM 721 O O . HIS A 1 93 ? -15.034 -6.250 20.156 1.00 86.38 93 HIS A O 1
ATOM 727 N N . SER A 1 94 ? -13.781 -6.168 22.015 1.00 86.69 94 SER A N 1
ATOM 728 C CA . SER A 1 94 ? -12.500 -5.923 21.318 1.00 86.69 94 SER A CA 1
ATOM 729 C C . SER A 1 94 ? -12.270 -6.832 20.113 1.00 86.69 94 SER A C 1
ATOM 731 O O . SER A 1 94 ? -11.920 -6.343 19.049 1.00 86.69 94 SER A O 1
ATOM 733 N N . LYS A 1 95 ? -12.519 -8.143 20.219 1.00 84.56 95 LYS A N 1
ATOM 734 C CA . LYS A 1 95 ? -12.330 -9.071 19.088 1.00 84.56 95 LYS A CA 1
ATOM 735 C C . LYS A 1 95 ? -13.228 -8.743 17.895 1.00 84.56 95 LYS A C 1
ATOM 737 O O . LYS A 1 95 ? -12.746 -8.670 16.770 1.00 84.56 95 LYS A O 1
ATOM 742 N N . ALA A 1 96 ? -14.524 -8.557 18.144 1.00 85.88 96 ALA A N 1
ATOM 743 C CA . ALA A 1 96 ? -15.488 -8.237 17.095 1.00 85.88 96 ALA A CA 1
ATOM 744 C C . ALA A 1 96 ? -15.185 -6.867 16.473 1.00 85.88 96 ALA A C 1
ATOM 746 O O . ALA A 1 96 ? -15.265 -6.709 15.256 1.00 85.88 96 ALA A O 1
ATOM 747 N N . LEU A 1 97 ? -14.773 -5.906 17.302 1.00 88.12 97 LEU A N 1
ATOM 748 C CA . LEU A 1 97 ? -14.414 -4.562 16.878 1.00 88.12 97 LEU A CA 1
ATOM 749 C C . LEU A 1 97 ? -13.145 -4.543 16.020 1.00 88.12 97 LEU A C 1
ATOM 751 O O . LEU A 1 97 ? -13.163 -3.983 14.930 1.00 88.12 97 LEU A O 1
ATOM 755 N N . LEU A 1 98 ? -12.073 -5.201 16.467 1.00 87.00 98 LEU A N 1
ATOM 756 C CA . LEU A 1 98 ? -10.822 -5.324 15.713 1.00 87.00 98 LEU A CA 1
ATOM 757 C C . LEU A 1 98 ? -11.054 -6.030 14.376 1.00 87.00 98 LEU A C 1
ATOM 759 O O . LEU A 1 98 ? -10.554 -5.579 13.350 1.00 87.00 98 LEU A O 1
ATOM 763 N N . HIS A 1 99 ? -11.871 -7.085 14.364 1.00 86.44 99 HIS A N 1
ATOM 764 C CA . HIS A 1 99 ? -12.249 -7.771 13.133 1.00 86.44 99 HIS A CA 1
ATOM 765 C C . HIS A 1 99 ? -13.054 -6.863 12.185 1.00 86.44 99 HIS A C 1
ATOM 767 O O . HIS A 1 99 ? -12.759 -6.820 10.991 1.00 86.44 99 HIS A O 1
ATOM 773 N N . ARG A 1 100 ? -14.034 -6.100 12.696 1.00 88.31 100 ARG A N 1
ATOM 774 C CA . ARG A 1 100 ? -14.794 -5.104 11.912 1.00 88.31 100 ARG A CA 1
ATOM 775 C C . ARG A 1 100 ? -13.857 -4.071 11.281 1.00 88.31 100 ARG A C 1
ATOM 777 O O . ARG A 1 100 ? -13.854 -3.923 10.061 1.00 88.31 100 ARG A O 1
ATOM 784 N N . VAL A 1 101 ? -13.022 -3.430 12.097 1.00 88.19 101 VAL A N 1
ATOM 785 C CA . VAL A 1 101 ? -12.055 -2.411 11.654 1.00 88.19 101 VAL A CA 1
ATOM 786 C C . VAL A 1 101 ? -11.079 -2.993 10.626 1.00 88.19 101 VAL A C 1
ATOM 788 O O . VAL A 1 101 ? -10.796 -2.362 9.609 1.00 88.19 101 VAL A O 1
ATOM 791 N N . ALA A 1 102 ? -10.612 -4.227 10.828 1.00 87.12 102 ALA A N 1
ATOM 792 C CA . ALA A 1 102 ? -9.740 -4.915 9.883 1.00 87.12 102 ALA A CA 1
ATOM 793 C C . ALA A 1 102 ? -10.404 -5.135 8.516 1.00 87.12 102 ALA A C 1
ATOM 795 O O . ALA A 1 102 ? -9.785 -4.892 7.476 1.00 87.12 102 ALA A O 1
ATOM 796 N N . LEU A 1 103 ? -11.666 -5.570 8.499 1.00 88.19 103 LEU A N 1
ATOM 797 C CA . LEU A 1 103 ? -12.419 -5.749 7.258 1.00 88.19 103 LEU A CA 1
ATOM 798 C C . LEU A 1 103 ? -12.645 -4.421 6.529 1.00 88.19 103 LEU A C 1
ATOM 800 O O . LEU A 1 103 ? -12.419 -4.351 5.318 1.00 88.19 103 LEU A O 1
ATOM 804 N N . GLU A 1 104 ? -13.032 -3.372 7.254 1.00 88.94 104 GLU A N 1
ATOM 805 C CA . GLU A 1 104 ? -13.182 -2.018 6.709 1.00 88.94 104 GLU A CA 1
ATOM 806 C C . GLU A 1 104 ? -11.863 -1.524 6.102 1.00 88.94 104 GLU A C 1
ATOM 808 O O . GLU A 1 104 ? -11.825 -1.064 4.956 1.00 88.94 104 GLU A O 1
ATOM 813 N N . ARG A 1 105 ? -10.746 -1.709 6.815 1.00 86.19 105 ARG A N 1
ATOM 814 C CA . ARG A 1 105 ? -9.426 -1.301 6.327 1.00 86.19 105 ARG A CA 1
ATOM 815 C C . ARG A 1 105 ? -9.015 -2.080 5.084 1.00 86.19 105 ARG A C 1
ATOM 817 O O . ARG A 1 105 ? -8.504 -1.494 4.131 1.00 86.19 105 ARG A O 1
ATOM 824 N N . LEU A 1 106 ? -9.272 -3.383 5.036 1.00 86.44 106 LEU A N 1
ATOM 825 C CA . LEU A 1 106 ? -8.969 -4.197 3.856 1.00 86.44 106 LEU A CA 1
ATOM 826 C C . LEU A 1 106 ? -9.826 -3.843 2.646 1.00 86.44 106 LEU A C 1
ATOM 828 O O . LEU A 1 106 ? -9.330 -3.935 1.519 1.00 86.44 106 LEU A O 1
ATOM 832 N N . ALA A 1 107 ? -11.072 -3.416 2.857 1.00 87.81 107 ALA A N 1
ATOM 833 C CA . ALA A 1 107 ? -11.913 -2.903 1.782 1.00 87.81 107 ALA A CA 1
ATOM 834 C C . ALA A 1 107 ? -11.294 -1.651 1.135 1.00 87.81 107 ALA A C 1
ATOM 836 O O . ALA A 1 107 ? -11.335 -1.520 -0.088 1.00 87.81 107 ALA A O 1
ATOM 837 N N . ILE A 1 108 ? -10.638 -0.795 1.926 1.00 87.81 108 ILE A N 1
ATOM 838 C CA . ILE A 1 108 ? -9.910 0.392 1.444 1.00 87.81 108 ILE A CA 1
ATOM 839 C C . ILE A 1 108 ? -8.555 0.009 0.817 1.00 87.81 108 ILE A C 1
ATOM 841 O O . ILE A 1 108 ? -8.174 0.534 -0.233 1.00 87.81 108 ILE A O 1
ATOM 845 N N . LEU A 1 109 ? -7.816 -0.928 1.420 1.00 87.62 109 LEU A N 1
ATOM 846 C CA . LEU A 1 109 ? -6.474 -1.311 0.963 1.00 87.62 109 LEU A CA 1
ATOM 847 C C . LEU A 1 109 ? -6.484 -2.137 -0.328 1.00 87.62 109 LEU A C 1
ATOM 849 O O . LEU A 1 109 ? -5.577 -1.984 -1.145 1.00 87.62 109 LEU A O 1
ATOM 853 N N . LYS A 1 110 ? -7.494 -2.985 -0.562 1.00 87.38 110 LYS A N 1
ATOM 854 C CA . LYS A 1 110 ? -7.602 -3.806 -1.785 1.00 87.38 110 LYS A CA 1
ATOM 855 C C . LYS A 1 110 ? -7.485 -3.002 -3.090 1.00 87.38 110 LYS A C 1
ATOM 857 O O . LYS A 1 110 ? -6.621 -3.344 -3.904 1.00 87.38 110 LYS A O 1
ATOM 862 N N . PRO A 1 111 ? -8.308 -1.964 -3.340 1.00 90.62 111 PRO A N 1
ATOM 863 C CA . PRO A 1 111 ? -8.211 -1.190 -4.575 1.00 90.62 111 PRO A CA 1
ATOM 864 C C . PRO A 1 111 ? -6.862 -0.470 -4.683 1.00 90.62 111 PRO A C 1
ATOM 866 O O . PRO A 1 111 ? -6.253 -0.478 -5.755 1.00 90.62 111 PRO A O 1
ATOM 869 N N . ARG A 1 112 ? -6.338 0.063 -3.571 1.00 89.88 112 ARG A N 1
ATOM 870 C CA . ARG A 1 112 ? -5.015 0.702 -3.527 1.00 89.88 112 ARG A CA 1
ATOM 871 C C . ARG A 1 112 ? -3.898 -0.275 -3.902 1.00 89.88 112 ARG A C 1
ATOM 873 O O . ARG A 1 112 ? -3.075 0.046 -4.756 1.00 89.88 112 ARG A O 1
ATOM 880 N N . ALA A 1 113 ? -3.903 -1.483 -3.341 1.00 91.12 113 ALA A N 1
ATOM 881 C CA . ALA A 1 113 ? -2.922 -2.525 -3.637 1.00 91.12 113 ALA A CA 1
ATOM 882 C C . ALA A 1 113 ? -2.921 -2.915 -5.121 1.00 91.12 113 ALA A C 1
ATOM 884 O O . ALA A 1 113 ? -1.859 -3.113 -5.713 1.00 91.12 113 ALA A O 1
ATOM 885 N N . LEU A 1 114 ? -4.099 -2.982 -5.751 1.00 93.50 114 LEU A N 1
ATOM 886 C CA . LEU A 1 114 ? -4.209 -3.255 -7.185 1.00 93.50 114 LEU A CA 1
ATOM 887 C C . LEU A 1 114 ? -3.612 -2.131 -8.036 1.00 93.50 114 LEU A C 1
ATOM 889 O O . LEU A 1 114 ? -2.892 -2.418 -8.996 1.00 93.50 114 LEU A O 1
ATOM 893 N N . VAL A 1 115 ? -3.887 -0.869 -7.696 1.00 95.25 115 VAL A N 1
ATOM 894 C CA . VAL A 1 115 ? -3.317 0.293 -8.399 1.00 95.25 115 VAL A CA 1
ATOM 895 C C . VAL A 1 115 ? -1.797 0.300 -8.267 1.00 95.25 115 VAL A C 1
ATOM 897 O O . VAL A 1 115 ? -1.099 0.336 -9.280 1.00 95.25 115 VAL A O 1
ATOM 900 N N . VAL A 1 116 ? -1.282 0.167 -7.045 1.00 94.25 116 VAL A N 1
ATOM 901 C CA . VAL A 1 116 ? 0.161 0.164 -6.774 1.00 94.25 116 VAL A CA 1
ATOM 902 C C . VAL A 1 116 ? 0.858 -1.000 -7.481 1.00 94.25 116 VAL A C 1
ATOM 904 O O . VAL A 1 116 ? 1.876 -0.795 -8.140 1.00 94.25 116 VAL A O 1
ATOM 907 N N . ARG A 1 117 ? 0.276 -2.207 -7.460 1.00 95.75 117 ARG A N 1
ATOM 908 C CA . ARG A 1 117 ? 0.816 -3.360 -8.197 1.00 95.75 117 ARG A CA 1
ATOM 909 C C . ARG A 1 117 ? 0.891 -3.099 -9.702 1.00 95.75 117 ARG A C 1
ATOM 911 O O . ARG A 1 117 ? 1.889 -3.448 -10.328 1.00 95.75 117 ARG A O 1
ATOM 918 N N . ARG A 1 118 ? -0.146 -2.502 -10.300 1.00 97.12 118 ARG A N 1
ATOM 919 C CA . ARG A 1 118 ? -0.142 -2.152 -11.734 1.00 97.12 118 ARG A CA 1
ATOM 920 C C . ARG A 1 118 ? 0.954 -1.137 -12.052 1.00 97.12 118 ARG A C 1
ATOM 922 O O . ARG A 1 118 ? 1.658 -1.311 -13.046 1.00 97.12 118 ARG A O 1
ATOM 929 N N . THR A 1 119 ? 1.120 -0.121 -11.208 1.00 97.50 119 THR A N 1
ATOM 930 C CA . THR A 1 119 ? 2.190 0.876 -11.343 1.00 97.50 119 THR A CA 1
ATOM 931 C C . THR A 1 119 ? 3.565 0.220 -11.258 1.00 97.50 119 THR A C 1
ATOM 933 O O . THR A 1 119 ? 4.355 0.403 -12.181 1.00 97.50 119 THR A O 1
ATOM 936 N N . LEU A 1 120 ? 3.815 -0.616 -10.245 1.00 97.88 120 LEU A N 1
ATOM 937 C CA . LEU A 1 120 ? 5.078 -1.343 -10.078 1.00 97.88 120 LEU A CA 1
ATOM 938 C C . LEU A 1 120 ? 5.421 -2.198 -11.302 1.00 97.88 120 LEU A C 1
ATOM 940 O O . LEU A 1 120 ? 6.536 -2.146 -11.813 1.00 97.88 120 LEU A O 1
ATOM 944 N N . VAL A 1 121 ? 4.455 -2.965 -11.813 1.00 97.81 121 VAL A N 1
ATOM 945 C CA . VAL A 1 121 ? 4.666 -3.787 -13.013 1.00 97.81 121 VAL A CA 1
ATOM 946 C C . VAL A 1 121 ? 5.011 -2.902 -14.214 1.00 97.81 121 VAL A C 1
ATOM 948 O O . VAL A 1 121 ? 5.958 -3.187 -14.947 1.00 97.81 121 VAL A 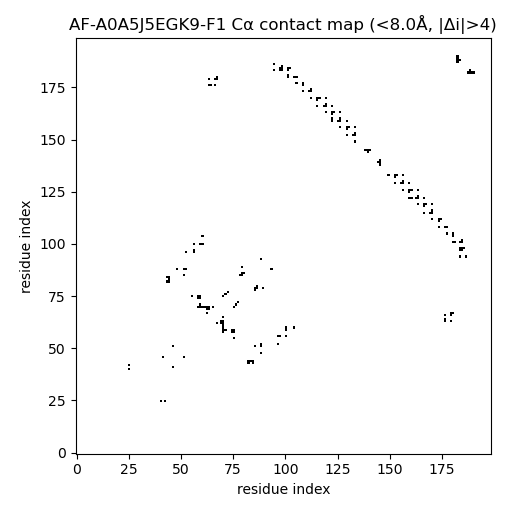O 1
ATOM 951 N N . ARG A 1 122 ? 4.292 -1.791 -14.406 1.00 98.19 122 ARG A N 1
ATOM 952 C CA . ARG A 1 122 ? 4.541 -0.856 -15.511 1.00 98.19 122 ARG A CA 1
ATOM 953 C C . ARG A 1 122 ? 5.927 -0.211 -15.427 1.00 98.19 122 ARG A C 1
ATOM 955 O O . ARG A 1 122 ? 6.612 -0.132 -16.450 1.00 98.19 122 ARG A O 1
ATOM 962 N N . THR A 1 123 ? 6.341 0.261 -14.253 1.00 97.94 123 THR A N 1
ATOM 963 C CA . THR A 1 123 ? 7.653 0.900 -14.060 1.00 97.94 123 THR A CA 1
ATOM 964 C C . THR A 1 123 ? 8.784 -0.118 -14.167 1.00 97.94 123 THR A C 1
ATOM 966 O O . THR A 1 123 ? 9.796 0.169 -14.805 1.00 97.94 123 THR A O 1
ATOM 969 N N . MET A 1 124 ? 8.578 -1.348 -13.685 1.00 97.81 124 MET A N 1
ATOM 970 C CA . MET A 1 124 ? 9.503 -2.465 -13.888 1.00 97.81 124 MET A CA 1
ATOM 971 C C . MET A 1 124 ? 9.725 -2.753 -15.378 1.00 97.81 124 MET A C 1
ATOM 973 O O . MET A 1 124 ? 10.872 -2.787 -15.827 1.00 97.81 124 MET A O 1
ATOM 977 N N . PHE A 1 125 ? 8.655 -2.896 -16.170 1.00 97.94 125 PHE A N 1
ATOM 978 C CA . PHE A 1 125 ? 8.778 -3.090 -17.620 1.00 97.94 125 PHE A CA 1
ATOM 979 C C . PHE A 1 125 ? 9.485 -1.914 -18.297 1.00 97.94 125 PHE A C 1
ATOM 981 O O . PHE A 1 125 ? 10.399 -2.126 -19.095 1.00 97.94 125 PHE A O 1
ATOM 988 N N . ARG A 1 126 ? 9.118 -0.672 -17.953 1.00 97.44 126 ARG A N 1
ATOM 989 C CA . ARG A 1 126 ? 9.774 0.533 -18.484 1.00 97.44 126 ARG A CA 1
ATOM 990 C C . ARG A 1 126 ? 11.277 0.513 -18.206 1.00 97.44 126 ARG A C 1
ATOM 992 O O . ARG A 1 126 ? 12.057 0.759 -19.124 1.00 97.44 126 ARG A O 1
ATOM 999 N N . ARG A 1 127 ? 11.682 0.196 -16.976 1.00 96.81 127 ARG A N 1
ATOM 1000 C CA . ARG A 1 127 ? 13.089 0.080 -16.583 1.00 96.81 127 ARG A CA 1
ATOM 1001 C C . ARG A 1 127 ? 13.813 -0.984 -17.404 1.00 96.81 127 ARG A C 1
ATOM 1003 O O . ARG A 1 127 ? 14.880 -0.704 -17.943 1.00 96.81 127 ARG A O 1
ATOM 1010 N N . VAL A 1 128 ? 13.234 -2.180 -17.537 1.00 97.75 128 VAL A N 1
ATOM 1011 C CA . VAL A 1 128 ? 13.823 -3.275 -18.329 1.00 97.75 128 VAL A CA 1
ATOM 1012 C C . VAL A 1 128 ? 14.031 -2.848 -19.782 1.00 97.75 128 VAL A C 1
ATOM 1014 O O . VAL A 1 128 ? 15.126 -3.024 -20.314 1.00 97.75 128 VAL A O 1
ATOM 1017 N N . VAL A 1 129 ? 13.025 -2.220 -20.397 1.00 97.81 129 VAL A N 1
ATOM 1018 C CA . VAL A 1 129 ? 13.117 -1.715 -21.774 1.00 97.81 129 VAL A CA 1
ATOM 1019 C C . VAL A 1 129 ? 14.199 -0.645 -21.895 1.00 97.81 129 VAL A C 1
ATOM 1021 O O . VAL A 1 129 ? 15.053 -0.750 -22.769 1.00 97.81 129 VAL A O 1
ATOM 1024 N N . ARG A 1 130 ? 14.229 0.361 -21.011 1.00 96.81 130 ARG A N 1
ATOM 1025 C CA . ARG A 1 130 ? 15.250 1.426 -21.063 1.00 96.81 130 ARG A CA 1
ATOM 1026 C C . ARG A 1 130 ? 16.662 0.882 -20.877 1.00 96.81 130 ARG A C 1
ATOM 1028 O O . ARG A 1 130 ? 17.566 1.283 -21.605 1.00 96.81 130 ARG A O 1
ATOM 1035 N N . ARG A 1 131 ? 16.837 -0.085 -19.977 1.00 96.81 131 ARG A N 1
ATOM 1036 C CA . ARG A 1 131 ? 18.118 -0.764 -19.776 1.00 96.81 131 ARG A CA 1
ATOM 1037 C C . ARG A 1 131 ? 18.541 -1.571 -21.001 1.00 96.81 131 ARG A C 1
ATOM 1039 O O . ARG A 1 131 ? 19.722 -1.567 -21.339 1.00 96.81 131 ARG A O 1
ATOM 1046 N N . ALA A 1 132 ? 17.604 -2.247 -21.665 1.00 97.25 132 ALA A N 1
ATOM 1047 C CA . ALA A 1 132 ? 17.878 -2.953 -22.913 1.00 97.25 132 ALA A CA 1
ATOM 1048 C C . ALA A 1 132 ? 18.277 -1.976 -24.029 1.00 97.25 132 ALA A C 1
ATOM 1050 O O . ALA A 1 132 ? 19.302 -2.193 -24.666 1.00 97.25 132 ALA A O 1
ATOM 1051 N N . VAL A 1 133 ? 17.543 -0.870 -24.199 1.00 96.50 133 VAL A N 1
ATOM 1052 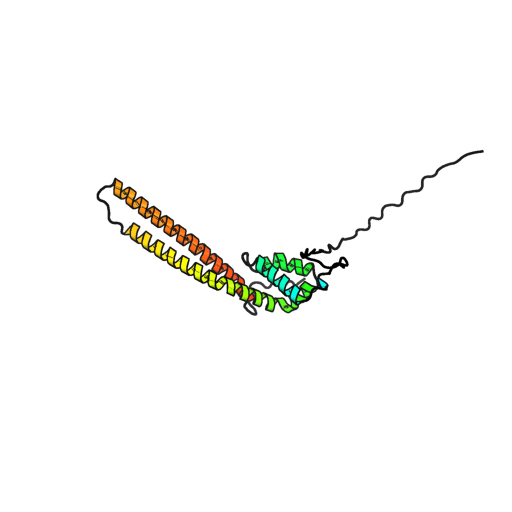C CA . VAL A 1 133 ? 17.867 0.184 -25.179 1.00 96.50 133 VAL A CA 1
ATOM 1053 C C . VAL A 1 133 ? 19.266 0.749 -24.941 1.00 96.50 133 VAL A C 1
ATOM 1055 O O . VAL A 1 133 ? 20.033 0.854 -25.887 1.00 96.50 133 VAL A O 1
ATOM 1058 N N . LEU A 1 134 ? 19.635 1.053 -23.692 1.00 94.19 134 LEU A N 1
ATOM 1059 C CA . LEU A 1 134 ? 20.982 1.526 -23.359 1.00 94.19 134 LEU A CA 1
ATOM 1060 C C . LEU A 1 134 ? 22.071 0.499 -23.708 1.00 94.19 134 LEU A C 1
ATOM 1062 O O . LEU A 1 134 ? 23.117 0.869 -24.232 1.00 94.19 134 LEU A O 1
ATOM 1066 N N . LYS A 1 135 ? 21.847 -0.784 -23.402 1.00 94.50 135 LYS A N 1
ATOM 1067 C CA . LYS A 1 135 ? 22.838 -1.850 -23.629 1.00 94.50 135 LYS A CA 1
ATOM 1068 C C . LYS A 1 135 ? 22.994 -2.243 -25.095 1.00 94.50 135 LYS A C 1
ATOM 1070 O O . LYS A 1 135 ? 24.078 -2.656 -25.486 1.00 94.50 135 LYS A O 1
ATOM 1075 N N . LEU A 1 136 ? 21.908 -2.177 -25.858 1.00 95.31 136 LEU A N 1
ATOM 1076 C CA . LEU A 1 136 ? 21.844 -2.600 -27.259 1.00 95.31 136 LEU A CA 1
ATOM 1077 C C . LEU A 1 136 ? 21.959 -1.421 -28.233 1.00 95.31 136 LEU A C 1
ATOM 1079 O O . LEU A 1 136 ? 21.810 -1.612 -29.437 1.00 95.31 136 LEU A O 1
ATOM 1083 N N . ALA A 1 137 ? 22.192 -0.212 -27.720 1.00 91.81 137 ALA A N 1
ATOM 1084 C CA . ALA A 1 137 ? 22.371 0.982 -28.525 1.00 91.81 137 ALA A CA 1
ATOM 1085 C C . ALA A 1 137 ? 23.535 0.786 -29.515 1.00 91.81 137 ALA A C 1
ATOM 1087 O O . ALA A 1 137 ? 24.646 0.462 -29.081 1.00 91.81 137 ALA A O 1
ATOM 1088 N N . PRO A 1 138 ? 23.303 0.959 -30.829 1.00 91.38 138 PRO A N 1
ATOM 1089 C CA . PRO A 1 138 ? 24.373 0.872 -31.808 1.00 91.38 138 PRO A CA 1
ATOM 1090 C C . PRO A 1 138 ? 25.345 2.048 -31.626 1.00 91.38 138 PRO A C 1
ATOM 1092 O O . PRO A 1 138 ? 24.913 3.131 -31.224 1.00 91.38 138 PRO A O 1
ATOM 1095 N N . PRO A 1 139 ? 26.639 1.857 -31.928 1.00 88.31 139 PRO A N 1
ATOM 1096 C CA . PRO A 1 139 ? 27.609 2.940 -31.887 1.00 88.31 139 PRO A CA 1
ATOM 1097 C C . PRO A 1 139 ? 27.335 3.960 -32.997 1.00 88.31 139 PRO A C 1
ATOM 1099 O O . PRO A 1 139 ? 27.067 3.592 -34.144 1.00 88.31 139 PRO A O 1
ATOM 1102 N N . LEU A 1 140 ? 27.443 5.241 -32.662 1.00 89.06 140 LEU A N 1
ATOM 1103 C CA . LEU A 1 140 ? 27.482 6.346 -33.609 1.00 89.06 140 LEU A CA 1
ATOM 1104 C C . LEU A 1 140 ? 28.913 6.537 -34.128 1.00 89.06 140 LEU A C 1
ATOM 1106 O O . LEU A 1 140 ? 29.891 6.331 -33.409 1.00 89.06 140 LEU A O 1
ATOM 1110 N N . GLY A 1 141 ? 29.030 6.904 -35.407 1.00 84.00 141 GLY A N 1
ATOM 1111 C CA . GLY A 1 141 ? 30.324 7.095 -36.069 1.00 84.00 141 GLY A CA 1
ATOM 1112 C C . GLY A 1 141 ? 31.110 8.307 -35.556 1.00 84.00 141 GLY A C 1
ATOM 1113 O O . GLY A 1 141 ? 32.336 8.293 -35.618 1.00 84.00 141 GLY A O 1
ATOM 1114 N N . ASP A 1 142 ? 30.426 9.326 -35.027 1.00 92.50 142 ASP A N 1
ATOM 1115 C CA . ASP A 1 142 ? 31.049 10.500 -34.409 1.00 92.50 142 ASP A CA 1
ATOM 1116 C C . ASP A 1 142 ? 31.202 10.302 -32.882 1.00 92.50 142 ASP A C 1
ATOM 1118 O O . ASP A 1 142 ? 30.201 10.105 -32.183 1.00 92.50 142 ASP A O 1
ATOM 1122 N N . PRO A 1 143 ? 32.432 10.377 -32.329 1.00 90.75 143 PRO A N 1
ATOM 1123 C CA . PRO A 1 143 ? 32.683 10.269 -30.892 1.00 90.75 143 PRO A CA 1
ATOM 1124 C C . PRO A 1 143 ? 31.949 11.296 -30.016 1.00 90.75 143 PRO A C 1
ATOM 1126 O O . PRO A 1 143 ? 31.638 10.986 -28.858 1.00 90.75 143 PRO A O 1
ATOM 1129 N N . ALA A 1 144 ? 31.714 12.515 -30.514 1.00 90.31 144 ALA A N 1
ATOM 1130 C CA . ALA A 1 144 ? 31.016 13.552 -29.753 1.00 90.31 144 ALA A CA 1
ATOM 1131 C C . ALA A 1 144 ? 29.524 13.209 -29.619 1.00 90.31 144 ALA A C 1
ATOM 1133 O O . ALA A 1 144 ? 28.998 13.139 -28.502 1.00 90.31 144 ALA A O 1
ATOM 1134 N N . ASP A 1 145 ? 28.885 12.876 -30.741 1.00 91.38 145 ASP A N 1
ATOM 1135 C CA . ASP A 1 145 ? 27.486 12.452 -30.783 1.00 91.38 145 ASP A CA 1
ATOM 1136 C C . ASP A 1 145 ? 27.247 11.158 -29.999 1.00 91.38 145 ASP A C 1
ATOM 1138 O O . ASP A 1 145 ? 26.247 11.047 -29.283 1.00 91.38 145 ASP A O 1
ATOM 1142 N N . GLU A 1 146 ? 28.171 10.192 -30.071 1.00 91.88 146 GLU A N 1
ATOM 1143 C CA . GLU A 1 146 ? 28.095 8.937 -29.312 1.00 91.88 146 GLU A CA 1
ATOM 1144 C C . GLU A 1 146 ? 28.047 9.201 -27.804 1.00 91.88 146 GLU A C 1
ATOM 1146 O O . GLU A 1 146 ? 27.224 8.623 -27.084 1.00 91.88 146 GLU A O 1
ATOM 1151 N N . ARG A 1 147 ? 28.899 10.108 -27.310 1.00 92.00 147 ARG A N 1
ATOM 1152 C CA . ARG A 1 147 ? 28.941 10.466 -25.887 1.00 92.00 147 ARG A CA 1
ATOM 1153 C C . ARG A 1 147 ? 27.620 11.084 -25.435 1.00 92.00 147 ARG A C 1
ATOM 1155 O O . ARG A 1 147 ? 27.074 10.667 -24.408 1.00 92.00 147 ARG A O 1
ATOM 1162 N N . ASP A 1 148 ? 27.099 12.043 -26.191 1.00 94.94 148 ASP A N 1
ATOM 1163 C CA . ASP A 1 148 ? 25.847 12.721 -25.854 1.00 94.94 148 ASP A CA 1
ATOM 1164 C C . ASP A 1 148 ? 24.644 11.780 -25.952 1.00 94.94 148 ASP A C 1
ATOM 1166 O O . ASP A 1 148 ? 23.767 11.779 -25.080 1.00 94.94 148 ASP A O 1
ATOM 1170 N N . TYR A 1 149 ? 24.622 10.916 -26.965 1.00 93.50 149 TYR A N 1
ATOM 1171 C CA . TYR A 1 149 ? 23.605 9.886 -27.129 1.00 93.50 149 TYR A CA 1
ATOM 1172 C C . TYR A 1 149 ? 23.590 8.899 -25.956 1.00 93.50 149 TYR A C 1
ATOM 1174 O O . TYR A 1 149 ? 22.543 8.711 -25.323 1.00 93.50 149 TYR A O 1
ATOM 1182 N N . ARG A 1 150 ? 24.750 8.339 -25.594 1.00 93.56 150 ARG A N 1
ATOM 1183 C CA . ARG A 1 150 ? 24.896 7.426 -24.447 1.00 93.56 150 ARG A CA 1
ATOM 1184 C C . ARG A 1 150 ? 24.480 8.090 -23.141 1.00 93.56 150 ARG A C 1
ATOM 1186 O O . ARG A 1 150 ? 23.780 7.469 -22.341 1.00 93.56 150 ARG A O 1
ATOM 1193 N N . LYS A 1 151 ? 24.860 9.355 -22.936 1.00 95.31 151 LYS A N 1
ATOM 1194 C CA . LYS A 1 151 ? 24.473 10.126 -21.748 1.00 95.31 151 LYS A CA 1
ATOM 1195 C C . LYS A 1 151 ? 22.954 10.277 -21.655 1.00 95.31 151 LYS A C 1
ATOM 1197 O O . LYS A 1 151 ? 22.392 10.004 -20.598 1.00 95.31 151 LYS A O 1
ATOM 1202 N N . ARG A 1 152 ? 22.272 10.627 -22.755 1.00 96.00 152 ARG A N 1
ATOM 1203 C CA . ARG A 1 152 ? 20.798 10.712 -22.793 1.00 96.00 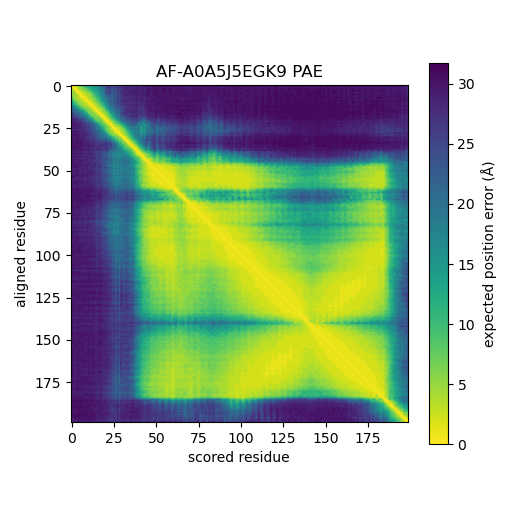152 ARG A CA 1
ATOM 1204 C C . ARG A 1 152 ? 20.136 9.375 -22.461 1.00 96.00 152 ARG A C 1
ATOM 1206 O O . ARG A 1 152 ? 19.192 9.348 -21.671 1.00 96.00 152 ARG A O 1
ATOM 1213 N N . LEU A 1 153 ? 20.623 8.273 -23.032 1.00 95.62 153 LEU A N 1
ATOM 1214 C CA . LEU A 1 153 ? 20.092 6.937 -22.745 1.00 95.62 153 LEU A CA 1
ATOM 1215 C C . LEU A 1 153 ? 20.297 6.536 -21.280 1.00 95.62 153 LEU A C 1
ATOM 1217 O O . LEU A 1 153 ? 19.371 6.017 -20.657 1.00 95.62 153 LEU A O 1
ATOM 1221 N N . ALA A 1 154 ? 21.472 6.824 -20.717 1.00 95.62 154 ALA A N 1
ATOM 1222 C CA . ALA A 1 154 ? 21.765 6.574 -19.310 1.00 95.62 154 ALA A CA 1
ATOM 1223 C C . ALA A 1 154 ? 20.847 7.390 -18.389 1.00 95.62 154 ALA A C 1
ATOM 1225 O O . ALA A 1 154 ? 20.283 6.837 -17.448 1.00 95.62 154 ALA A O 1
ATOM 1226 N N . SER A 1 155 ? 20.608 8.671 -18.692 1.00 97.44 155 SER A N 1
ATOM 1227 C CA . SER A 1 155 ? 19.650 9.488 -17.936 1.00 97.44 155 SER A CA 1
ATOM 1228 C C . SER A 1 155 ? 18.232 8.914 -17.992 1.00 97.44 155 SER A C 1
ATOM 1230 O O . SER A 1 155 ? 17.563 8.832 -16.966 1.00 97.44 155 SER A O 1
ATOM 1232 N N . GLN A 1 156 ? 17.764 8.470 -19.162 1.00 96.06 156 GLN A N 1
ATOM 1233 C CA . GLN A 1 156 ? 16.439 7.850 -19.291 1.00 96.06 156 GLN A CA 1
ATOM 1234 C C . GLN A 1 156 ? 16.316 6.529 -18.518 1.00 96.06 156 GLN A C 1
ATOM 1236 O O . GLN A 1 156 ? 15.245 6.235 -17.985 1.00 96.06 156 GLN A O 1
ATOM 1241 N N . GLU A 1 157 ? 17.382 5.726 -18.468 1.00 96.75 157 GLU A N 1
ATOM 1242 C CA . GLU A 1 157 ? 17.426 4.510 -17.649 1.00 96.75 157 GLU A CA 1
ATOM 1243 C C . GLU A 1 157 ? 17.384 4.847 -16.158 1.00 96.75 157 GLU A C 1
ATOM 1245 O O . GLU A 1 157 ? 16.575 4.260 -15.442 1.00 96.75 157 GLU A O 1
ATOM 1250 N N . MET A 1 158 ? 18.138 5.861 -15.727 1.00 97.44 158 MET A N 1
ATOM 1251 C CA . MET A 1 158 ? 18.143 6.336 -14.344 1.00 97.44 158 MET A CA 1
ATOM 1252 C C . MET A 1 158 ? 16.764 6.841 -13.900 1.00 97.44 158 MET A C 1
ATOM 1254 O O . MET A 1 158 ? 16.293 6.466 -12.829 1.00 97.44 158 MET A O 1
ATOM 1258 N N . PHE A 1 159 ? 16.068 7.628 -14.728 1.00 97.69 159 PHE A N 1
ATOM 1259 C CA . PHE A 1 159 ? 14.696 8.048 -14.419 1.00 97.69 159 PHE A CA 1
ATOM 1260 C C . PHE A 1 159 ? 13.747 6.851 -14.299 1.00 97.69 159 PHE A C 1
ATOM 1262 O O . PHE A 1 159 ? 12.981 6.764 -13.345 1.00 97.69 159 PHE A O 1
ATOM 1269 N N . ALA A 1 160 ? 13.830 5.885 -15.220 1.00 96.88 160 ALA A N 1
ATOM 1270 C CA . ALA A 1 160 ? 13.006 4.681 -15.144 1.00 96.88 160 ALA A CA 1
ATOM 1271 C C . ALA A 1 160 ? 13.354 3.791 -13.935 1.00 96.88 160 ALA A C 1
ATOM 1273 O O . ALA A 1 160 ? 12.485 3.083 -13.425 1.00 96.88 160 ALA A O 1
ATOM 1274 N N . PHE A 1 161 ? 14.610 3.805 -13.482 1.00 97.56 161 PHE A N 1
ATOM 1275 C CA . PHE A 1 161 ? 15.031 3.139 -12.256 1.00 97.56 161 PHE A CA 1
ATOM 1276 C C . PHE A 1 161 ? 14.425 3.800 -11.018 1.00 97.56 161 PHE A C 1
ATOM 1278 O O . PHE A 1 161 ? 13.869 3.085 -10.187 1.00 97.56 161 PHE A O 1
ATOM 1285 N N . ASN A 1 162 ? 14.466 5.129 -10.931 1.00 98.12 162 ASN A N 1
ATOM 1286 C CA . ASN A 1 162 ? 13.867 5.872 -9.821 1.00 98.12 162 ASN A CA 1
ATOM 1287 C C . ASN A 1 162 ? 12.348 5.646 -9.756 1.00 98.12 162 ASN A C 1
ATOM 1289 O O . ASN A 1 162 ? 11.858 5.218 -8.716 1.00 98.12 162 ASN A O 1
ATOM 1293 N N . ASP A 1 163 ? 11.637 5.765 -10.888 1.00 97.62 163 ASP A N 1
ATOM 1294 C CA . ASP A 1 163 ? 10.201 5.442 -10.986 1.00 97.62 163 ASP A CA 1
ATOM 1295 C C . ASP A 1 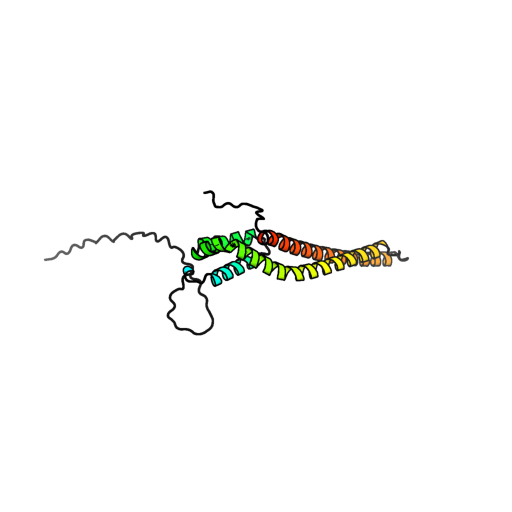163 ? 9.884 4.027 -10.455 1.00 97.62 163 ASP A C 1
ATOM 1297 O O . ASP A 1 163 ? 8.843 3.778 -9.843 1.00 97.62 163 ASP A O 1
ATOM 1301 N N . TYR A 1 164 ? 10.758 3.057 -10.748 1.00 97.81 164 TYR A N 1
ATOM 1302 C CA . TYR A 1 164 ? 10.613 1.685 -10.267 1.00 97.81 164 TYR A CA 1
ATOM 1303 C C . TYR A 1 164 ? 10.833 1.583 -8.757 1.00 97.81 164 TYR A C 1
ATOM 1305 O O . TYR A 1 164 ? 10.054 0.909 -8.086 1.00 97.81 164 TYR A O 1
ATOM 1313 N N . CYS A 1 165 ? 11.873 2.230 -8.232 1.00 97.94 165 CYS A N 1
ATOM 1314 C CA . CYS A 1 165 ? 12.167 2.242 -6.804 1.00 97.94 165 CYS A CA 1
ATOM 1315 C C . CYS A 1 165 ? 11.007 2.847 -6.011 1.00 97.94 165 CYS A C 1
ATOM 1317 O O . CYS A 1 165 ? 10.545 2.215 -5.064 1.00 97.94 165 CYS A O 1
ATOM 1319 N N . ASP A 1 166 ? 10.480 3.993 -6.437 1.00 97.50 166 ASP A N 1
ATOM 1320 C CA . ASP A 1 166 ? 9.350 4.653 -5.775 1.00 97.50 166 ASP A CA 1
ATOM 1321 C C . ASP A 1 166 ? 8.104 3.756 -5.777 1.00 97.50 166 ASP A C 1
ATOM 1323 O O . ASP A 1 166 ? 7.483 3.524 -4.739 1.00 97.50 166 ASP A O 1
ATOM 1327 N N . ALA A 1 167 ? 7.786 3.142 -6.923 1.00 96.44 167 ALA A N 1
ATOM 1328 C CA . ALA A 1 167 ? 6.670 2.202 -7.017 1.00 96.44 167 ALA A CA 1
ATOM 1329 C C . ALA A 1 167 ? 6.875 0.937 -6.158 1.00 96.44 167 ALA A C 1
ATOM 1331 O O . ALA A 1 167 ? 5.902 0.359 -5.667 1.00 96.44 167 ALA A O 1
ATOM 1332 N N . ALA A 1 168 ? 8.120 0.486 -5.983 1.00 96.62 168 ALA A N 1
ATOM 1333 C CA . ALA A 1 168 ? 8.450 -0.648 -5.124 1.00 96.62 168 ALA A CA 1
ATOM 1334 C C . ALA A 1 168 ? 8.292 -0.288 -3.641 1.00 96.62 168 ALA A C 1
ATOM 1336 O O . ALA A 1 168 ? 7.718 -1.078 -2.891 1.00 96.62 168 ALA A O 1
ATOM 1337 N N . TRP A 1 169 ? 8.723 0.909 -3.233 1.00 96.44 169 TRP A N 1
ATOM 1338 C CA . TRP A 1 169 ? 8.489 1.439 -1.888 1.00 96.44 169 TRP A CA 1
ATOM 1339 C C . TRP A 1 169 ? 7.002 1.537 -1.564 1.00 96.44 169 TRP A C 1
ATOM 1341 O O . TRP A 1 169 ? 6.568 1.057 -0.516 1.00 96.44 169 TRP A O 1
ATOM 1351 N N . ASP A 1 170 ? 6.198 2.068 -2.484 1.00 93.94 170 ASP A N 1
ATOM 1352 C CA . ASP A 1 170 ? 4.747 2.115 -2.311 1.00 93.94 170 ASP A CA 1
ATOM 1353 C C . ASP A 1 170 ? 4.124 0.721 -2.193 1.00 93.94 170 ASP A C 1
ATOM 1355 O O . ASP A 1 170 ? 3.214 0.511 -1.385 1.00 93.94 170 ASP A O 1
ATOM 1359 N N . PHE A 1 171 ? 4.609 -0.244 -2.980 1.00 94.12 171 PHE A N 1
ATOM 1360 C CA . PHE A 1 171 ? 4.141 -1.626 -2.910 1.00 94.12 171 PHE A CA 1
ATOM 1361 C C . PHE A 1 171 ? 4.471 -2.273 -1.565 1.00 94.12 171 PHE A C 1
ATOM 1363 O O . PHE A 1 171 ? 3.594 -2.910 -0.979 1.00 94.12 171 PHE A O 1
ATOM 1370 N N . MET A 1 172 ? 5.694 -2.078 -1.061 1.00 93.44 172 MET A N 1
ATOM 1371 C CA . MET A 1 172 ? 6.096 -2.557 0.264 1.00 93.44 172 MET A CA 1
ATOM 1372 C C . MET A 1 172 ? 5.235 -1.929 1.356 1.00 93.44 172 MET A C 1
ATOM 1374 O O . MET A 1 172 ? 4.645 -2.663 2.138 1.00 93.44 172 MET A O 1
ATOM 1378 N N . ARG A 1 173 ? 5.034 -0.606 1.330 1.00 91.00 173 ARG A N 1
ATOM 1379 C CA . ARG A 1 173 ? 4.205 0.101 2.317 1.00 91.00 173 ARG A CA 1
ATOM 1380 C C . ARG A 1 173 ? 2.770 -0.427 2.374 1.00 91.00 173 ARG A C 1
ATOM 1382 O O . ARG A 1 173 ? 2.237 -0.655 3.454 1.00 91.00 173 ARG A O 1
ATOM 1389 N N . VAL A 1 174 ? 2.128 -0.647 1.223 1.00 90.12 174 VAL A N 1
ATOM 1390 C CA . VAL A 1 174 ? 0.779 -1.247 1.198 1.00 90.12 174 VAL A CA 1
ATOM 1391 C C . VAL A 1 174 ? 0.811 -2.704 1.679 1.00 90.12 174 VAL A C 1
ATOM 1393 O O . VAL A 1 174 ? -0.124 -3.155 2.341 1.00 90.12 174 VAL A O 1
ATOM 1396 N N . GLY A 1 175 ? 1.878 -3.443 1.367 1.00 89.69 175 GLY A N 1
ATOM 1397 C CA . GLY A 1 175 ? 2.124 -4.786 1.891 1.00 89.69 175 GLY A CA 1
ATOM 1398 C C . GLY A 1 175 ? 2.205 -4.812 3.416 1.00 89.69 175 GLY A C 1
ATOM 1399 O O . GLY A 1 175 ? 1.520 -5.631 4.030 1.00 89.69 175 GLY A O 1
ATOM 1400 N N . ASP A 1 176 ? 2.952 -3.884 4.010 1.00 88.06 176 ASP A N 1
ATOM 1401 C CA . ASP A 1 176 ? 3.106 -3.731 5.458 1.00 88.06 176 ASP A CA 1
ATOM 1402 C C . ASP A 1 176 ? 1.775 -3.371 6.115 1.00 88.06 176 ASP A C 1
ATOM 1404 O O . ASP A 1 176 ? 1.381 -4.003 7.090 1.00 88.06 176 ASP A O 1
ATOM 1408 N N . GLN A 1 177 ? 1.007 -2.451 5.524 1.00 86.25 177 GLN A N 1
ATOM 1409 C CA . GLN A 1 177 ? -0.344 -2.121 5.995 1.00 86.25 177 GLN A CA 1
ATOM 1410 C C . GLN A 1 177 ? -1.271 -3.347 5.988 1.00 86.25 177 GLN A C 1
ATOM 1412 O O . GLN A 1 177 ? -1.989 -3.600 6.954 1.00 86.25 177 GLN A O 1
ATOM 1417 N N . ILE A 1 178 ? -1.251 -4.152 4.919 1.00 86.12 178 ILE A N 1
ATOM 1418 C CA . ILE A 1 178 ? -2.045 -5.390 4.850 1.00 86.12 178 ILE A CA 1
ATOM 1419 C C . ILE A 1 178 ? -1.549 -6.410 5.879 1.00 86.12 178 ILE A C 1
ATOM 1421 O O . ILE A 1 178 ? -2.365 -7.078 6.514 1.00 86.12 178 ILE A O 1
ATOM 1425 N N . PHE A 1 179 ? -0.231 -6.561 6.027 1.00 85.00 179 PHE A N 1
ATOM 1426 C CA . PHE A 1 179 ? 0.374 -7.460 7.005 1.00 85.00 179 PHE A CA 1
ATOM 1427 C C . PHE A 1 179 ? -0.042 -7.079 8.423 1.00 85.00 179 PHE A C 1
ATOM 1429 O O . PHE A 1 179 ? -0.481 -7.951 9.172 1.00 85.00 179 PHE A O 1
ATOM 1436 N N . ASN A 1 180 ? -0.003 -5.784 8.732 1.00 82.81 180 ASN A N 1
ATOM 1437 C CA . ASN A 1 180 ? -0.427 -5.238 10.006 1.00 82.81 180 ASN A CA 1
ATOM 1438 C C . ASN A 1 180 ? -1.894 -5.548 10.263 1.00 82.81 180 ASN A C 1
ATOM 1440 O O . ASN A 1 180 ? -2.201 -5.993 11.344 1.00 82.81 180 ASN A O 1
ATOM 1444 N N . VAL A 1 181 ? -2.808 -5.486 9.296 1.00 83.94 181 VAL A N 1
ATOM 1445 C CA . VAL A 1 181 ? -4.228 -5.796 9.566 1.00 83.94 181 VAL A CA 1
ATOM 1446 C C . VAL A 1 181 ? -4.506 -7.293 9.842 1.00 83.94 181 VAL A C 1
ATOM 1448 O O . VAL A 1 181 ? -5.491 -7.635 10.503 1.00 83.94 181 VAL A O 1
ATOM 1451 N N . LYS A 1 182 ? -3.649 -8.224 9.398 1.00 81.56 182 LYS A N 1
ATOM 1452 C CA . LYS A 1 182 ? -3.901 -9.681 9.507 1.00 81.56 182 LYS A CA 1
ATOM 1453 C C . LYS A 1 182 ? -4.149 -10.213 10.928 1.00 81.56 182 LYS A C 1
ATOM 1455 O O . LYS A 1 182 ? -5.062 -11.029 11.072 1.00 81.56 182 LYS A O 1
ATOM 1460 N N . PRO A 1 183 ? -3.408 -9.814 11.979 1.00 81.06 183 PRO A N 1
ATOM 1461 C CA . PRO A 1 183 ? -3.637 -10.303 13.334 1.00 81.06 183 PRO A CA 1
ATOM 1462 C C . PRO A 1 183 ? -5.031 -9.966 13.871 1.00 81.06 183 PRO A C 1
ATOM 1464 O O . PRO A 1 183 ? -5.559 -10.709 14.691 1.00 81.06 183 PRO A O 1
ATOM 1467 N N . TRP A 1 184 ? -5.658 -8.892 13.382 1.00 81.56 184 TRP A N 1
ATOM 1468 C CA . TRP A 1 184 ? -7.019 -8.504 13.765 1.00 81.56 184 TRP A CA 1
ATOM 1469 C C . TRP A 1 184 ? -8.108 -9.305 13.041 1.00 81.56 184 TRP A C 1
ATOM 1471 O O . TRP A 1 184 ? -9.244 -9.356 13.506 1.00 81.56 184 TRP A O 1
ATOM 1481 N N . MET A 1 185 ? -7.776 -9.965 11.92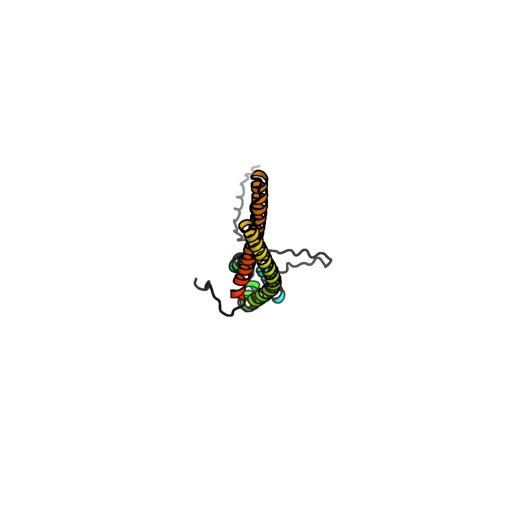7 1.00 76.81 185 MET A N 1
ATOM 1482 C CA . MET A 1 185 ? -8.715 -10.815 11.189 1.00 76.81 185 MET A CA 1
ATOM 1483 C C . MET A 1 185 ? -8.823 -12.241 11.730 1.00 76.81 185 MET A C 1
ATOM 1485 O O . MET A 1 185 ? -9.805 -12.926 11.458 1.00 76.81 185 MET A O 1
ATOM 1489 N N . SER A 1 186 ? -7.798 -12.733 12.422 1.00 64.56 186 SER A N 1
ATOM 1490 C CA . SER A 1 186 ? -7.737 -14.138 12.815 1.00 64.56 186 SER A CA 1
ATOM 1491 C C . SER A 1 186 ? -8.175 -14.325 14.269 1.00 64.56 186 SER A C 1
ATOM 1493 O O . SER A 1 186 ? -7.633 -13.664 15.162 1.00 64.56 186 SER A O 1
ATOM 1495 N N . PRO A 1 187 ? -9.086 -15.267 14.566 1.00 52.53 187 PRO A N 1
ATOM 1496 C CA . PRO A 1 187 ? -9.266 -15.726 15.929 1.00 52.53 187 PRO A CA 1
ATOM 1497 C C . PRO A 1 187 ? -8.005 -16.498 16.349 1.00 52.53 187 PRO A C 1
ATOM 1499 O O . PRO A 1 187 ? -7.854 -17.675 16.042 1.00 52.53 187 PRO A O 1
ATOM 1502 N N . GLY A 1 188 ? -7.093 -15.829 17.062 1.00 50.38 188 GLY A N 1
ATOM 1503 C CA . GLY A 1 188 ? -5.965 -16.486 17.736 1.00 50.38 188 GLY A CA 1
ATOM 1504 C C . GLY A 1 188 ? -4.557 -16.163 17.229 1.00 50.38 188 GLY A C 1
ATOM 1505 O O . GLY A 1 188 ? -3.612 -16.775 17.717 1.00 50.38 188 GLY A O 1
ATOM 1506 N N . TYR A 1 189 ? -4.363 -15.193 16.330 1.00 43.03 189 TYR A N 1
ATOM 1507 C CA . TYR A 1 189 ? -3.010 -14.765 15.936 1.00 43.03 189 TYR A CA 1
ATOM 1508 C C . TYR A 1 189 ? -2.407 -13.819 16.994 1.00 43.03 189 TYR A C 1
ATOM 1510 O O . TYR A 1 189 ? -2.325 -12.606 16.814 1.00 43.03 189 TYR A O 1
ATOM 1518 N N . ARG A 1 190 ? -2.031 -14.377 18.153 1.00 41.69 190 ARG A N 1
ATOM 1519 C CA . ARG A 1 190 ? -1.232 -13.687 19.178 1.00 41.69 190 ARG A CA 1
ATOM 1520 C C . ARG A 1 190 ? 0.225 -13.672 18.719 1.00 41.69 190 ARG A C 1
ATOM 1522 O O . ARG A 1 190 ? 0.932 -14.647 18.943 1.00 41.69 190 ARG A O 1
ATOM 1529 N N . LEU A 1 191 ? 0.683 -12.589 18.092 1.00 41.16 191 LEU A N 1
ATOM 1530 C CA . LEU A 1 191 ? 2.124 -12.414 17.864 1.00 41.16 191 LEU A CA 1
ATOM 1531 C C . LEU A 1 191 ? 2.867 -11.991 19.136 1.00 41.16 191 LEU A C 1
ATOM 1533 O O . LEU A 1 191 ? 4.052 -12.265 19.243 1.00 41.16 191 LEU A O 1
ATOM 1537 N N . CYS A 1 192 ? 2.174 -11.438 20.131 1.00 36.00 192 CYS A N 1
ATOM 1538 C CA . CYS A 1 192 ? 2.688 -11.252 21.482 1.00 36.00 192 CYS A CA 1
ATOM 1539 C C . CYS A 1 192 ? 1.515 -11.359 22.458 1.00 36.00 192 CYS A C 1
ATOM 1541 O O . CYS A 1 192 ? 0.592 -10.544 22.440 1.00 36.00 192 CYS A O 1
ATOM 1543 N N . GLN A 1 193 ? 1.529 -12.384 23.308 1.00 35.66 193 GLN A N 1
ATOM 1544 C CA . GLN A 1 193 ? 0.874 -12.295 24.605 1.00 35.66 193 GLN A CA 1
ATOM 1545 C C . GLN A 1 193 ? 1.454 -11.076 25.316 1.00 35.66 193 GLN A C 1
ATOM 1547 O O . GLN A 1 193 ? 2.548 -11.147 25.861 1.00 35.66 193 GLN A O 1
ATOM 1552 N N . VAL A 1 194 ? 0.729 -9.966 25.318 1.00 35.88 194 VAL A N 1
ATOM 1553 C CA . VAL A 1 194 ? 0.836 -9.049 26.443 1.00 35.88 194 VAL A CA 1
ATOM 1554 C C . VAL A 1 194 ? -0.317 -9.401 27.366 1.00 35.88 194 VAL A C 1
ATOM 1556 O O . VAL A 1 194 ? -1.406 -8.828 27.319 1.00 35.88 194 VAL A O 1
ATOM 1559 N N . ASP A 1 195 ? -0.078 -10.470 28.127 1.00 39.66 195 ASP A N 1
ATOM 1560 C CA . ASP A 1 195 ? -0.762 -10.725 29.385 1.00 39.66 195 ASP A CA 1
ATOM 1561 C C . ASP A 1 195 ? -0.439 -9.548 30.310 1.00 39.66 195 ASP A C 1
ATOM 1563 O O . ASP A 1 195 ? 0.564 -9.537 31.010 1.00 39.66 195 ASP A O 1
ATOM 1567 N N . TRP A 1 196 ? -1.309 -8.540 30.327 1.00 37.84 196 TRP A N 1
ATOM 1568 C CA . TRP A 1 196 ? -1.371 -7.583 31.437 1.00 37.84 196 TRP A CA 1
ATOM 1569 C C . TRP A 1 196 ? -2.121 -8.181 32.645 1.00 37.84 196 TRP A C 1
ATOM 1571 O O . TRP A 1 196 ? -2.470 -7.470 33.576 1.00 37.84 196 TRP A O 1
ATOM 1581 N N . ALA A 1 197 ? -2.424 -9.486 32.610 1.00 33.19 197 ALA A N 1
ATOM 1582 C CA . ALA A 1 197 ? -3.080 -10.231 33.682 1.00 33.19 197 ALA A CA 1
ATOM 1583 C C . ALA A 1 197 ? -2.088 -10.945 34.619 1.00 33.19 197 ALA A C 1
ATOM 1585 O O . ALA A 1 197 ? -2.486 -11.820 35.386 1.00 33.19 197 ALA A O 1
ATOM 1586 N N . SER A 1 198 ? -0.810 -10.568 34.599 1.00 32.84 198 SER A N 1
ATOM 1587 C CA . SER A 1 198 ? 0.125 -10.896 35.672 1.00 32.84 198 SER A CA 1
ATOM 1588 C C . SER A 1 198 ? 0.706 -9.603 36.239 1.00 32.84 198 SER A C 1
ATOM 1590 O O . SER A 1 198 ? 1.501 -8.953 35.563 1.00 32.84 198 SER A O 1
ATOM 1592 N N . THR A 1 199 ? 0.285 -9.324 37.480 1.00 32.88 199 THR A N 1
ATOM 1593 C CA . THR A 1 199 ? 0.618 -8.235 38.427 1.00 32.88 199 THR A CA 1
ATOM 1594 C C . THR A 1 199 ? 0.023 -6.857 38.186 1.00 32.88 199 THR A C 1
ATOM 1596 O O . THR A 1 199 ? 0.392 -6.201 37.193 1.00 32.88 199 THR A O 1
#

Organism: NCBI:txid1250544

Mean predicted aligned error: 14.92 Å

Sequence (199 aa):
MEKSGFKPQPAPRAAQTSEVGGSSFIVRFTSLSMLDTNDKPTTIDTIPVEILLDIIAVLLHEELDDGNDTAIRIHILPFRHACPAVLRVWTFHSKALLHRVALERLAILKPRALVVRRTLVRTMFRRVVRRAVLKLAPPLGDPADERDYRKRLASQEMFAFNDYCDAAWDFMRVGDQIFNVKPWMSPGYRLCQVDWAST

Nearest PDB structures (foldseek):
  6ixv-assembly3_C  TM=5.112E-01  e=2.572E+00  Homo sapiens
  3na7-assembly1_A  TM=3.404E-01  e=1.053E+00  Helicobacter pylori 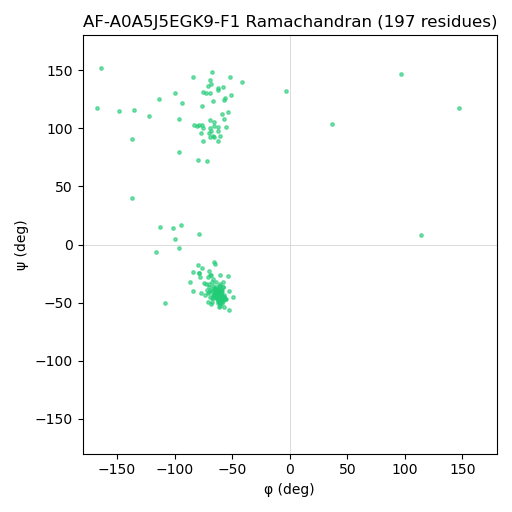NCTC 11638
  6ixf-assembly1_A  TM=3.513E-01  e=2.840E+00  Homo sapiens
  5nnv-assembly4_D  TM=3.185E-01  e=2.703E+00  Bacillus subtilis subsp. subtilis str. 168

Secondary structure (DSSP, 8-state):
-------PPPPPP------------------SS---S------GGGS-HHHHHHHHHHHHHHTTTS-HHHHIIIIIHHHHHH-HHHHHHHHHHHHHHHHHHHHHHHHHHHHHHHHHHHHHHHHHHHHHHHHHHHHHPPPPSSHHHHHHHHHHHHHHHHHHHHHHHHHHHHHHHHHHHHHHHHHHHSTT--SS---TT--

Solvent-accessible surface area (backbone atoms only — not comparable to full-atom values): 11939 Å² total; per-residue (Å²): 134,88,80,91,78,91,75,86,79,83,78,83,76,82,78,85,72,83,75,80,73,75,81,76,80,78,80,80,78,84,73,95,73,89,80,80,97,74,80,68,85,81,52,77,77,76,56,54,67,69,60,52,53,50,53,52,48,52,48,47,60,73,32,46,86,76,32,59,69,47,17,42,62,71,46,48,49,55,48,32,74,75,28,72,56,48,38,51,50,44,74,77,37,42,67,63,49,39,29,50,51,29,52,55,49,46,66,60,45,51,63,52,48,54,54,37,49,52,49,27,54,52,25,45,52,48,22,54,52,34,48,46,50,54,73,68,56,77,86,56,93,47,72,69,60,33,52,55,52,52,50,52,37,50,52,54,24,50,52,28,45,50,52,22,51,56,29,46,52,53,40,49,54,52,47,49,45,53,56,48,37,48,48,40,64,43,97,76,56,67,89,65,85,77,68,77,85,69,127

Radius of gyration: 32.6 Å; Cα contacts (8 Å, |Δi|>4): 113; chains: 1; bounding box: 64×73×119 Å

Foldseek 3Di:
DDDDDDDDDDDDDDPPDPPPDPPQPQDDDPDPDDDDPPDDRDRPLNDDLVVLLVVLLVLQVPCLLVFNVCSCVPPLVVVVVSDVSSVVSCVPCVLVSLQVSLVVLCVVLVVVLVVLVVQLVVLVVQLVVLVCCLVVPDADPDPVVRVVVSVVSVVSNVVSVVSNVVSVVSNVSSVVSNVRSVCSNDDPPCPDPPPPVPD